Protein AF-A0A3M2CGI0-F1 (afdb_monomer_lite)

pLDDT: mean 83.83, std 15.52, range [29.48, 98.62]

Secondary structure (DSSP, 8-state):
-----------------------PPPHHHHHHHHHTTS-HHHHHHSEEEE--TTTTTTTTTSPPPPPEEEE--SSSEEEEPPPTTSSS---EEEEHHHHHHHHHHHTT------S-EEEEETT-BTTTTB-SEEEEE--TT-GGGGGSBSS-SSS-EEESTTSTT-EEEEE-PSPPPP--TTT-HHHHHHTTS-HHHHHSSEEEE--TTTTTTTTTSPPPPPEEEE--SSSEEEE---TTSSS---EEEEHHHHHHHHHHHHT------S-EEEEETT-BTTTTBPSEEEEE--TT-GGGGGSBSS-SSS-EEESTTSTT-EEEEE--

Sequence (328 aa):
MEEPTTEGEMAKSEADLSETPESAATPEDMIANAMSAAPAPIAAEATILGYPEEGRGNWPEEPAPELVELRAGTNGWTCIVDIPDTPGNDPMCLNETYLEVFMSSLTLTDAPSTGIGFGYMLQGGGPVGSPPHIMVFAPESNDSIGAFGTEPGPMPWIMFPETSQQHLMVLLPPPAEAVAAEEDKIANAMSAAPAPIAAEATILGYPEEGRGNWPEEPAPELVELRAGTNGWTCIVDIPDTPGNDPMCLNETYLEVFMSSLTLTDAPSTGIGFGYMLQGGGPVGSPPHMMVFVPESNESLVAFGTEPGPFPWIMFAETPSQHLMVLAR

Foldseek 3Di:
DDDDDDDDDDDDDDPDPPPPPPDDQDLVNQLVLLCLQADNVLSVQAWEWEAPPCFQPPPPVAAGDDTDGSDHGDQQKYWYFARPPFPFRFIKIWGNLLVQLVNCRNHVHARPHQFWIKMWGCSADDPVRGHTWMKIDHALVQCQLVVADQDDDQDWHWDPPPDRNITTTHDQDDQQDADDQPPDQLVLLLSQGPNVQSVQAWEWEADPCFQPPPPVAAGDDTDTPGHGDDQKYWYFARPPFPFRFIKMWGNQLVQLVNCRNHVHDDARQHWIKMWGSSADDPVRGHTWMKIDHGPPGPNLVSADQDDDQCWHWDPPPDSNITTTHHSD

Structure (mmCIF, N/CA/C/O backbone):
data_AF-A0A3M2CGI0-F1
#
_entry.id   AF-A0A3M2CGI0-F1
#
loop_
_atom_site.group_PDB
_atom_site.id
_atom_site.type_symbol
_atom_site.label_atom_id
_atom_site.label_alt_id
_atom_site.label_comp_id
_atom_site.label_asym_id
_atom_site.label_entity_id
_atom_site.label_seq_id
_atom_site.pdbx_PDB_ins_code
_atom_site.Cartn_x
_atom_site.Cartn_y
_atom_site.Cartn_z
_atom_site.occupancy
_atom_site.B_iso_or_equiv
_atom_site.auth_seq_id
_atom_site.auth_comp_id
_atom_site.auth_asym_id
_atom_site.auth_atom_id
_atom_site.pdbx_PDB_model_num
ATOM 1 N N . MET A 1 1 ? -90.165 -23.502 6.175 1.00 37.00 1 MET A N 1
ATOM 2 C CA . MET A 1 1 ? -90.194 -24.870 6.722 1.00 37.00 1 MET A CA 1
ATOM 3 C C . MET A 1 1 ? -88.820 -25.114 7.304 1.00 37.00 1 MET A C 1
ATOM 5 O O . MET A 1 1 ? -87.858 -24.875 6.591 1.00 37.00 1 MET A O 1
ATOM 9 N N . GLU A 1 2 ? -88.811 -25.470 8.589 1.00 37.09 2 GLU A N 1
ATOM 10 C CA . GLU A 1 2 ? -87.717 -26.074 9.369 1.00 37.09 2 GLU A CA 1
ATOM 11 C C . GLU A 1 2 ? -86.431 -25.255 9.621 1.00 37.09 2 GLU A C 1
ATOM 13 O O . GLU A 1 2 ? -85.577 -25.089 8.758 1.00 37.09 2 GLU A O 1
ATOM 18 N N . GLU A 1 3 ? -86.295 -24.790 10.871 1.00 36.91 3 GLU A N 1
ATOM 19 C CA . GLU A 1 3 ? -85.021 -24.801 11.622 1.00 36.91 3 GLU A CA 1
ATOM 20 C C . GLU A 1 3 ? -84.784 -26.235 12.201 1.00 36.91 3 GLU A C 1
ATOM 22 O O . GLU A 1 3 ? -85.663 -27.073 11.968 1.00 36.91 3 GLU A O 1
ATOM 27 N N . PRO A 1 4 ? -83.770 -26.566 13.055 1.00 54.88 4 PRO A N 1
ATOM 28 C CA . PRO A 1 4 ? -82.583 -25.828 13.544 1.00 54.88 4 PRO A CA 1
ATOM 29 C C . PRO A 1 4 ? -81.292 -26.699 13.772 1.00 54.88 4 PRO A C 1
ATOM 31 O O . PRO A 1 4 ? -81.232 -27.888 13.471 1.00 54.88 4 PRO A O 1
ATOM 34 N N . THR A 1 5 ? -80.290 -26.065 14.409 1.00 35.06 5 THR A N 1
ATOM 35 C CA . THR A 1 5 ? -79.263 -26.574 15.362 1.00 35.06 5 THR A CA 1
ATOM 36 C C . THR A 1 5 ? -78.095 -27.458 14.904 1.00 35.06 5 THR A C 1
ATOM 38 O O . THR A 1 5 ? -78.275 -28.616 14.545 1.00 35.06 5 THR A O 1
ATOM 41 N N . THR A 1 6 ? -76.862 -27.007 15.182 1.00 35.25 6 THR A N 1
ATOM 42 C CA . THR A 1 6 ? -76.058 -27.591 16.282 1.00 35.25 6 THR A CA 1
ATOM 43 C C . THR A 1 6 ? -74.973 -26.628 16.777 1.00 35.25 6 THR A C 1
ATOM 45 O O . THR A 1 6 ? -74.483 -25.780 16.037 1.00 35.25 6 THR A O 1
ATOM 48 N N . GLU A 1 7 ? -74.691 -26.752 18.071 1.00 34.78 7 GLU A N 1
ATOM 49 C CA . GLU A 1 7 ? -73.860 -25.926 18.948 1.00 34.78 7 GLU A CA 1
ATOM 50 C C . GLU A 1 7 ? -72.347 -26.060 18.697 1.00 34.78 7 GLU A C 1
ATOM 52 O O . GLU A 1 7 ? -71.878 -27.058 18.153 1.00 34.78 7 GLU A O 1
ATOM 57 N N . GLY A 1 8 ? -71.575 -25.083 19.184 1.00 30.33 8 GLY A N 1
ATOM 58 C CA . GLY A 1 8 ? -70.116 -25.169 19.274 1.00 30.33 8 GLY A CA 1
ATOM 59 C C . GLY A 1 8 ? -69.482 -23.872 19.773 1.00 30.33 8 GLY A C 1
ATOM 60 O O . GLY A 1 8 ? -69.204 -22.968 18.995 1.00 30.33 8 GLY A O 1
ATOM 61 N N . GLU A 1 9 ? -69.302 -23.787 21.085 1.00 32.25 9 GLU A N 1
ATOM 62 C CA . GLU A 1 9 ? -68.777 -22.662 21.856 1.00 32.25 9 GLU A CA 1
ATOM 63 C C . GLU A 1 9 ? -67.252 -22.452 21.691 1.00 32.25 9 GLU A C 1
ATOM 65 O O . GLU A 1 9 ? -66.495 -23.408 21.576 1.00 32.25 9 GLU A O 1
ATOM 70 N N . MET A 1 10 ? -66.852 -21.173 21.696 1.00 34.41 10 MET A N 1
ATOM 71 C CA . MET A 1 10 ? -65.567 -20.552 22.078 1.00 34.41 10 MET A CA 1
ATOM 72 C C . MET A 1 10 ? -64.239 -21.327 21.973 1.00 34.41 10 MET A C 1
ATOM 74 O O . MET A 1 10 ? -63.996 -22.260 22.726 1.00 34.41 10 MET A O 1
ATOM 78 N N . ALA A 1 11 ? -63.272 -20.738 21.256 1.00 29.48 11 ALA A N 1
ATOM 79 C CA . ALA A 1 11 ? -61.930 -20.480 21.796 1.00 29.48 11 ALA A CA 1
ATOM 80 C C . ALA A 1 11 ? -61.143 -19.511 20.898 1.00 29.48 11 ALA A C 1
ATOM 82 O O . ALA A 1 11 ? -61.060 -19.685 19.685 1.00 29.48 11 ALA A O 1
ATOM 83 N N . LYS A 1 12 ? -60.544 -18.496 21.529 1.00 40.75 12 LYS A N 1
ATOM 84 C CA . LYS A 1 12 ? -59.426 -17.717 20.989 1.00 40.75 12 LYS A CA 1
ATOM 85 C C . LYS A 1 12 ? -58.291 -18.669 20.598 1.00 40.75 12 LYS A C 1
ATOM 87 O O . LYS A 1 12 ? -57.946 -19.541 21.390 1.00 40.75 12 LYS A O 1
ATOM 92 N N . SER A 1 13 ? -57.646 -18.424 19.467 1.00 32.28 13 SER A N 1
ATOM 93 C CA . SER A 1 13 ? -56.261 -18.846 19.272 1.00 32.28 13 SER A CA 1
ATOM 94 C C . SER A 1 13 ? -55.487 -17.689 18.662 1.00 32.28 13 SER A C 1
ATOM 96 O O . SER A 1 13 ? -55.585 -17.404 17.469 1.00 32.28 13 SER A O 1
ATOM 98 N N . GLU A 1 14 ? -54.769 -17.003 19.543 1.00 38.09 14 GLU A N 1
ATOM 99 C CA . GLU A 1 14 ? -53.577 -16.237 19.219 1.00 38.09 14 GLU A CA 1
ATOM 100 C C . GLU A 1 14 ? -52.620 -17.198 18.504 1.00 38.09 14 GLU A C 1
ATOM 102 O O . GLU A 1 14 ? -52.117 -18.147 19.103 1.00 38.09 14 GLU A O 1
ATOM 107 N N . ALA A 1 15 ? -52.457 -17.018 17.194 1.00 34.75 15 ALA A N 1
ATOM 108 C CA . ALA A 1 15 ? -51.413 -17.685 16.436 1.00 34.75 15 ALA A CA 1
ATOM 109 C C . ALA A 1 15 ? -50.162 -16.813 16.538 1.00 34.75 15 ALA A C 1
ATOM 111 O O . ALA A 1 15 ? -49.963 -15.886 15.757 1.00 34.75 15 ALA A O 1
ATOM 112 N N . ASP A 1 16 ? -49.430 -17.093 17.610 1.00 34.38 16 ASP A N 1
ATOM 113 C CA . ASP A 1 16 ? -47.978 -17.049 17.756 1.00 34.38 16 ASP A CA 1
ATOM 114 C C . ASP A 1 16 ? -47.235 -16.811 16.427 1.00 34.38 16 ASP A C 1
ATOM 116 O O . ASP A 1 16 ? -46.960 -17.733 15.655 1.00 34.38 16 ASP A O 1
ATOM 120 N N . LEU A 1 17 ? -46.945 -15.539 16.146 1.00 36.56 17 LEU A N 1
ATOM 121 C CA . LEU A 1 17 ? -45.848 -15.158 15.271 1.00 36.56 17 LEU A CA 1
ATOM 122 C C . LEU A 1 17 ? -44.583 -15.406 16.085 1.00 36.56 17 LEU A C 1
ATOM 124 O O . LEU A 1 17 ? -44.131 -14.532 16.819 1.00 36.56 17 LEU A O 1
ATOM 128 N N . SER A 1 18 ? -44.038 -16.616 15.980 1.00 36.22 18 SER A N 1
ATOM 129 C CA . SER A 1 18 ? -42.692 -16.891 16.456 1.00 36.22 18 SER A CA 1
ATOM 130 C C . SER A 1 18 ? -41.715 -16.135 15.552 1.00 36.22 18 SER A C 1
ATOM 132 O O . SER A 1 18 ? -41.207 -16.673 14.563 1.00 36.22 18 SER A O 1
ATOM 134 N N . GLU A 1 19 ? -41.495 -14.861 15.858 1.00 42.41 19 GLU A N 1
ATOM 135 C CA . GLU A 1 19 ? -40.291 -14.156 15.448 1.00 42.41 19 GLU A CA 1
ATOM 136 C C . GLU A 1 19 ? -39.120 -14.963 16.007 1.00 42.41 19 GLU A C 1
ATOM 138 O O . GLU A 1 19 ? -38.955 -15.130 17.216 1.00 42.41 19 GLU A O 1
ATOM 143 N N . THR A 1 20 ? -38.350 -15.561 15.104 1.00 35.66 20 THR A N 1
ATOM 144 C CA . THR A 1 20 ? -37.031 -16.065 15.474 1.00 35.66 20 THR A CA 1
ATOM 145 C C . THR A 1 20 ? -36.223 -14.810 15.780 1.00 35.66 20 THR A C 1
ATOM 147 O O . THR A 1 20 ? -36.168 -13.954 14.896 1.00 35.66 20 THR A O 1
ATOM 150 N N . PRO A 1 21 ? -35.661 -14.626 16.989 1.00 43.16 21 PRO A N 1
ATOM 151 C CA . PRO A 1 21 ? -34.830 -13.463 17.224 1.00 43.16 21 PRO A CA 1
ATOM 152 C C . PRO A 1 21 ? -33.648 -13.575 16.266 1.00 43.16 21 PRO A C 1
ATOM 154 O O . PRO A 1 21 ? -32.981 -14.611 16.205 1.00 43.16 21 PRO A O 1
ATOM 157 N N . GLU A 1 22 ? -33.456 -12.529 15.472 1.00 46.44 22 GLU A N 1
ATOM 158 C CA . GLU A 1 22 ? -32.237 -12.286 14.721 1.00 46.44 22 GLU A CA 1
ATOM 159 C C . GLU A 1 22 ? -31.085 -12.416 15.723 1.00 46.44 22 GLU A C 1
ATOM 161 O O . GLU A 1 22 ? -30.992 -11.666 16.694 1.00 46.44 22 GLU A O 1
ATOM 166 N N . SER A 1 23 ? -30.327 -13.506 15.608 1.00 47.66 23 SER A N 1
ATOM 167 C CA . SER A 1 23 ? -29.287 -13.846 16.571 1.00 47.66 23 SER A CA 1
ATOM 168 C C . SER A 1 23 ? -28.221 -12.764 16.500 1.00 47.66 23 SER A C 1
ATOM 170 O O . SER A 1 23 ? -27.481 -12.723 15.521 1.00 47.66 23 SER A O 1
ATOM 172 N N . ALA A 1 24 ? -28.130 -11.920 17.529 1.00 63.50 24 ALA A N 1
ATOM 173 C CA . ALA A 1 24 ? -26.989 -11.032 17.707 1.00 63.50 24 ALA A CA 1
ATOM 174 C C . ALA A 1 24 ? -25.688 -11.843 17.555 1.00 63.50 24 ALA A C 1
ATOM 176 O O . ALA A 1 24 ? -25.602 -12.975 18.049 1.00 63.50 24 ALA A O 1
ATOM 177 N N . ALA A 1 25 ? -24.712 -11.297 16.827 1.00 75.94 25 ALA A N 1
ATOM 178 C CA . ALA A 1 25 ? -23.427 -11.957 16.620 1.00 75.94 25 ALA A CA 1
ATOM 179 C C . ALA A 1 25 ? -22.755 -12.235 17.973 1.00 75.94 25 ALA A C 1
ATOM 181 O O . ALA A 1 25 ? -22.771 -11.387 18.869 1.00 75.94 25 ALA A O 1
ATOM 182 N N . THR A 1 26 ? -22.177 -13.425 18.143 1.00 87.38 26 THR A N 1
ATOM 183 C CA . THR A 1 26 ? -21.436 -13.740 19.372 1.00 87.38 26 THR A CA 1
ATOM 184 C C . THR A 1 26 ? -20.105 -12.975 19.406 1.00 87.38 26 THR A C 1
ATOM 186 O O . THR A 1 26 ? -19.589 -12.617 18.343 1.00 87.38 26 THR A O 1
ATOM 189 N N . PRO A 1 27 ? -19.495 -12.737 20.586 1.00 89.56 27 PRO A N 1
ATOM 190 C CA . PRO A 1 27 ? -18.151 -12.160 20.662 1.00 89.56 27 PRO A CA 1
ATOM 191 C C . PRO A 1 27 ? -17.123 -12.936 19.828 1.00 89.56 27 PRO A C 1
ATOM 193 O O . PRO A 1 27 ? -16.234 -12.343 19.224 1.00 89.56 27 PRO A O 1
ATOM 196 N N . GLU A 1 28 ? -17.257 -14.259 19.746 1.00 92.62 28 GLU A N 1
ATOM 197 C CA . GLU A 1 28 ? -16.417 -15.104 18.902 1.00 92.62 28 GLU A CA 1
ATOM 198 C C . GLU A 1 28 ? -16.614 -14.822 17.405 1.00 92.62 28 GLU A C 1
ATOM 200 O O . GLU A 1 28 ? -15.624 -14.715 16.676 1.00 92.62 28 GLU A O 1
ATOM 205 N N . ASP A 1 29 ? -17.859 -14.653 16.950 1.00 93.25 29 ASP A N 1
ATOM 206 C CA . ASP A 1 29 ? -18.165 -14.296 15.556 1.00 93.25 29 ASP A CA 1
ATOM 207 C C . ASP A 1 29 ? -17.632 -12.900 15.212 1.00 93.25 29 ASP A C 1
ATOM 209 O O . ASP A 1 29 ? -17.040 -12.699 14.151 1.00 93.25 29 ASP A O 1
ATOM 213 N N . MET A 1 30 ? -17.778 -11.949 16.137 1.00 94.38 30 MET A N 1
ATOM 214 C CA . MET A 1 30 ? -17.233 -10.596 16.019 1.00 94.38 30 MET A CA 1
ATOM 215 C C . MET A 1 30 ? -15.706 -10.616 15.903 1.00 94.38 30 MET A C 1
ATOM 217 O O . MET A 1 30 ? -15.138 -9.993 15.008 1.00 94.38 30 MET A O 1
ATOM 221 N N . ILE A 1 31 ? -15.019 -11.378 16.757 1.00 96.69 31 ILE A N 1
ATOM 222 C CA . ILE A 1 31 ? -13.559 -11.512 16.684 1.00 96.69 31 ILE A CA 1
ATOM 223 C C . ILE A 1 31 ? -13.137 -12.124 15.347 1.00 96.69 31 ILE A C 1
ATOM 225 O O . ILE A 1 31 ? -12.210 -11.619 14.714 1.00 96.69 31 ILE A O 1
ATOM 229 N N . ALA A 1 32 ? -13.815 -13.178 14.885 1.00 96.06 32 ALA A N 1
ATOM 230 C CA . ALA A 1 32 ? -13.518 -13.796 13.594 1.00 96.06 32 ALA A CA 1
ATOM 231 C C . ALA A 1 32 ? -13.721 -12.817 12.427 1.00 96.06 32 ALA A C 1
ATOM 233 O O . ALA A 1 32 ? -12.907 -12.774 11.502 1.00 96.06 32 ALA A O 1
ATOM 234 N N . ASN A 1 33 ? -14.774 -12.004 12.495 1.00 95.69 33 ASN A N 1
ATOM 235 C CA . ASN A 1 33 ? -15.058 -10.955 11.532 1.00 95.69 33 ASN A CA 1
ATOM 236 C C . ASN A 1 33 ? -13.944 -9.891 11.499 1.00 95.69 33 ASN A C 1
ATOM 238 O O . ASN A 1 33 ? -13.344 -9.684 10.444 1.00 95.69 33 ASN A O 1
ATOM 242 N N . ALA A 1 34 ? -13.577 -9.303 12.640 1.00 97.12 34 ALA A N 1
ATOM 243 C CA . ALA A 1 34 ? -12.490 -8.322 12.713 1.00 97.12 34 ALA A CA 1
ATOM 244 C C . ALA A 1 34 ? -11.150 -8.900 12.227 1.00 97.12 34 ALA A C 1
ATOM 246 O O . ALA A 1 34 ? -10.399 -8.241 11.510 1.00 97.12 34 ALA A O 1
ATOM 247 N N . MET A 1 35 ? -10.858 -10.163 12.554 1.00 96.62 35 MET A N 1
ATOM 248 C CA . MET A 1 35 ? -9.634 -10.831 12.101 1.00 96.62 35 MET A CA 1
ATOM 249 C C . MET A 1 35 ? -9.575 -11.045 10.582 1.00 96.62 35 MET A C 1
ATOM 251 O O . MET A 1 35 ? -8.493 -11.255 10.039 1.00 96.62 35 MET A O 1
ATOM 255 N N . SER A 1 36 ? -10.710 -10.984 9.883 1.00 94.81 36 SER A N 1
ATOM 256 C CA . SER A 1 36 ? -10.769 -11.121 8.425 1.00 94.81 36 SER A CA 1
ATOM 257 C C . SER A 1 36 ? -10.363 -9.849 7.666 1.00 94.81 36 SER A C 1
ATOM 259 O O . SER A 1 36 ? -10.230 -9.884 6.439 1.00 94.81 36 SER A O 1
ATOM 261 N N . ALA A 1 37 ? -10.144 -8.742 8.385 1.00 94.94 37 ALA A N 1
ATOM 262 C CA . ALA A 1 37 ? -9.790 -7.445 7.823 1.00 94.94 37 ALA A CA 1
ATOM 263 C C . ALA A 1 37 ? -8.356 -7.354 7.287 1.00 94.94 37 ALA A C 1
ATOM 265 O O . ALA A 1 37 ? -8.091 -6.486 6.461 1.00 94.94 37 ALA A O 1
ATOM 266 N N . ALA A 1 38 ? -7.435 -8.201 7.757 1.00 93.00 38 ALA A N 1
ATOM 267 C CA . ALA A 1 38 ? -5.994 -8.080 7.520 1.00 93.00 38 ALA A CA 1
ATOM 268 C C . ALA A 1 38 ? -5.314 -9.451 7.340 1.00 93.00 38 ALA A C 1
ATOM 270 O O . ALA A 1 38 ? -5.916 -10.478 7.671 1.00 93.00 38 ALA A O 1
ATOM 271 N N . PRO A 1 39 ? -4.056 -9.494 6.849 1.00 89.94 39 PRO A N 1
ATOM 272 C CA . PRO A 1 39 ? -3.256 -10.715 6.827 1.00 89.94 39 PRO A CA 1
ATOM 273 C C . PRO A 1 39 ? -3.244 -11.415 8.187 1.00 89.94 39 PRO A C 1
ATOM 275 O O . PRO A 1 39 ? -3.103 -10.772 9.232 1.00 89.94 39 PRO A O 1
ATOM 278 N N . ALA A 1 40 ? -3.354 -12.746 8.183 1.00 91.44 40 ALA A N 1
ATOM 279 C CA . ALA A 1 40 ? -3.529 -13.531 9.406 1.00 91.44 40 ALA A CA 1
ATOM 280 C C . ALA A 1 40 ? -2.485 -13.238 10.506 1.00 91.44 40 ALA A C 1
ATOM 282 O O . ALA A 1 40 ? -2.885 -13.141 11.665 1.00 91.44 40 ALA A O 1
ATOM 283 N N . PRO A 1 41 ? -1.182 -13.042 10.211 1.00 89.56 41 PRO A N 1
ATOM 284 C CA . PRO A 1 41 ? -0.213 -12.738 11.264 1.00 89.56 41 PRO A CA 1
ATOM 285 C C . PRO A 1 41 ? -0.375 -11.335 11.873 1.00 89.56 41 PRO A C 1
ATOM 287 O O . PRO A 1 41 ? 0.011 -11.134 13.022 1.00 89.56 41 PRO A O 1
ATOM 290 N N . ILE A 1 42 ? -0.965 -10.383 11.139 1.00 91.69 42 ILE A N 1
ATOM 291 C CA . ILE A 1 42 ? -1.331 -9.066 11.678 1.00 91.69 42 ILE A CA 1
ATOM 292 C C . ILE A 1 42 ? -2.566 -9.215 12.569 1.00 91.69 42 ILE A C 1
ATOM 294 O O . ILE A 1 42 ? -2.546 -8.840 13.739 1.00 91.69 42 ILE A O 1
ATOM 298 N N . ALA A 1 43 ? -3.627 -9.828 12.046 1.00 94.94 43 ALA A N 1
ATOM 299 C CA . ALA A 1 43 ? -4.895 -9.981 12.753 1.00 94.94 43 ALA A CA 1
ATOM 300 C C . ALA A 1 43 ? -4.816 -10.879 14.004 1.00 94.94 43 ALA A C 1
ATOM 302 O O . ALA A 1 43 ? -5.588 -10.696 14.948 1.00 94.94 43 ALA A O 1
ATOM 303 N N . ALA A 1 44 ? -3.909 -11.859 14.034 1.00 95.25 44 ALA A N 1
ATOM 304 C CA . ALA A 1 44 ? -3.780 -12.808 15.142 1.00 95.25 44 ALA A CA 1
ATOM 305 C C . ALA A 1 44 ? -3.390 -12.139 16.467 1.00 95.25 44 ALA A C 1
ATOM 307 O O . ALA A 1 44 ? -3.931 -12.507 17.506 1.00 95.25 44 ALA A O 1
ATOM 308 N N . GLU A 1 45 ? -2.509 -11.139 16.413 1.00 94.94 45 GLU A N 1
ATOM 309 C CA . GLU A 1 45 ? -1.956 -10.458 17.593 1.00 94.94 45 GLU A CA 1
ATOM 310 C C . GLU A 1 45 ? -2.483 -9.019 17.752 1.00 94.94 45 GLU A C 1
ATOM 312 O O . GLU A 1 45 ? -2.031 -8.284 18.631 1.00 94.94 45 GLU A O 1
ATOM 317 N N . ALA A 1 46 ? -3.436 -8.608 16.907 1.00 97.50 46 ALA A N 1
ATOM 318 C CA . ALA A 1 46 ? -4.068 -7.293 16.964 1.00 97.50 46 ALA A CA 1
ATOM 319 C C . ALA A 1 46 ? -5.063 -7.179 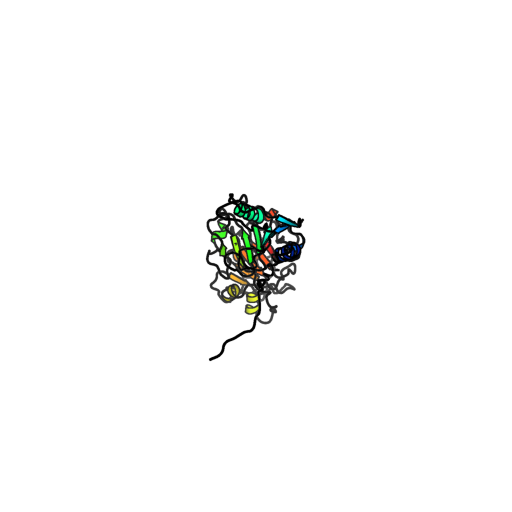18.126 1.00 97.50 46 ALA A C 1
ATOM 321 O O . ALA A 1 46 ? -5.727 -8.158 18.502 1.00 97.50 46 ALA A O 1
ATOM 322 N N . THR A 1 47 ? -5.211 -5.958 18.643 1.00 98.56 47 THR A N 1
ATOM 323 C CA . THR A 1 47 ? -6.335 -5.596 19.513 1.00 98.56 47 THR A CA 1
ATOM 324 C C . THR A 1 47 ? -7.612 -5.690 18.691 1.00 98.56 47 THR A C 1
ATOM 326 O O . THR A 1 47 ? -7.625 -5.284 17.533 1.00 98.56 47 THR A O 1
ATOM 329 N N . ILE A 1 48 ? -8.680 -6.244 19.260 1.00 98.50 48 ILE A N 1
ATOM 330 C CA . ILE A 1 48 ? -9.972 -6.377 18.589 1.00 98.50 48 ILE A CA 1
ATOM 331 C C . ILE A 1 48 ? -10.999 -5.505 19.290 1.00 98.50 48 ILE A C 1
ATOM 333 O O . ILE A 1 48 ? -11.257 -5.690 20.482 1.00 98.50 48 ILE A O 1
ATOM 337 N N . LEU A 1 49 ? -11.601 -4.595 18.528 1.00 98.00 49 LEU A N 1
ATOM 338 C CA . LEU A 1 49 ? -12.634 -3.682 19.001 1.00 98.00 49 LEU A CA 1
ATOM 339 C C . LEU A 1 49 ? -13.963 -3.946 18.288 1.00 98.00 49 LEU A C 1
ATOM 341 O O . LEU A 1 49 ? -14.010 -4.092 17.068 1.00 98.00 49 LEU A O 1
ATOM 345 N N . GLY A 1 50 ? -15.040 -3.996 19.063 1.00 95.25 50 GLY A N 1
ATOM 346 C CA . GLY A 1 50 ? -16.416 -4.130 18.599 1.00 95.25 50 GLY A CA 1
ATOM 347 C C . GLY A 1 50 ? -17.204 -2.834 18.761 1.00 95.25 50 GLY A C 1
ATOM 348 O O . GLY A 1 50 ? -16.884 -2.015 19.621 1.00 95.25 50 GLY A O 1
ATOM 349 N N . TYR A 1 51 ? -18.266 -2.659 17.980 1.00 92.50 51 TYR A N 1
ATOM 350 C CA . TYR A 1 51 ? -19.279 -1.650 18.296 1.00 92.50 51 TYR A CA 1
ATOM 351 C C . TYR A 1 51 ? -20.127 -2.116 19.493 1.00 92.50 51 TYR A C 1
ATOM 353 O O . TYR A 1 51 ? -20.360 -3.322 19.632 1.00 92.50 51 TYR A O 1
ATOM 361 N N . PRO A 1 52 ? -20.587 -1.202 20.367 1.00 90.81 52 PRO A N 1
ATOM 362 C CA . PRO A 1 52 ? -21.563 -1.549 21.396 1.00 90.81 52 PRO A CA 1
ATOM 363 C C . PRO A 1 52 ? -22.923 -1.907 20.773 1.00 90.81 52 PRO A C 1
ATOM 365 O O . PRO A 1 52 ? -23.125 -1.753 19.568 1.00 90.81 52 PRO A O 1
ATOM 368 N N . GLU A 1 53 ? -23.867 -2.395 21.585 1.00 86.12 53 GLU A N 1
ATOM 369 C CA . GLU A 1 53 ? -25.186 -2.846 21.104 1.00 86.12 53 GLU A CA 1
ATOM 370 C C . GLU A 1 53 ? -25.958 -1.740 20.368 1.00 86.12 53 GLU A C 1
ATOM 372 O O . GLU A 1 53 ? -26.654 -2.012 19.393 1.00 86.12 53 GLU A O 1
ATOM 377 N N . GLU A 1 54 ? -25.809 -0.486 20.796 1.00 83.12 54 GLU A N 1
ATOM 378 C CA . GLU A 1 54 ? -26.379 0.696 20.142 1.00 83.12 54 GLU A CA 1
ATOM 379 C C . GLU A 1 54 ? -25.674 1.115 18.832 1.00 83.12 54 GLU A C 1
ATOM 381 O O . GLU A 1 54 ? -26.024 2.141 18.241 1.00 83.12 54 GLU A O 1
ATOM 386 N N . GLY A 1 55 ? -24.680 0.350 18.371 1.00 87.12 55 GLY A N 1
ATOM 387 C CA . GLY A 1 55 ? -23.929 0.623 17.150 1.00 87.12 55 GLY A CA 1
ATOM 388 C C . GLY A 1 55 ? -23.160 1.942 17.232 1.00 87.12 55 GLY A C 1
ATOM 389 O O . GLY A 1 55 ? -22.506 2.245 18.231 1.00 87.12 55 GLY A O 1
ATOM 390 N N . ARG A 1 56 ? -23.237 2.751 16.169 1.00 89.12 56 ARG A N 1
ATOM 391 C CA . ARG A 1 56 ? -22.616 4.091 16.133 1.00 89.12 56 ARG A CA 1
ATOM 392 C C . ARG A 1 56 ? -23.513 5.202 16.694 1.00 89.12 56 ARG A C 1
ATOM 394 O O . ARG A 1 56 ? -23.120 6.367 16.656 1.00 89.12 56 ARG A O 1
ATOM 401 N N . GLY A 1 57 ? -24.696 4.878 17.219 1.00 88.62 57 GLY A N 1
ATOM 402 C CA . GLY A 1 57 ? -25.656 5.874 17.696 1.00 88.62 57 GLY A CA 1
ATOM 403 C C . GLY A 1 57 ? -26.063 6.873 16.602 1.00 88.62 57 GLY A C 1
ATOM 404 O O . GLY A 1 57 ? -26.305 6.489 15.462 1.00 88.62 57 GLY A O 1
ATOM 405 N N . ASN A 1 58 ? -26.119 8.163 16.947 1.00 89.88 58 ASN A N 1
ATOM 406 C CA . ASN A 1 58 ? -26.434 9.259 16.018 1.00 89.88 58 ASN A CA 1
ATOM 407 C C . ASN A 1 58 ? -25.174 9.871 15.374 1.00 89.88 58 ASN A C 1
ATOM 409 O O . ASN A 1 58 ? -25.120 11.077 15.151 1.00 89.88 58 ASN A O 1
ATOM 413 N N . TRP A 1 59 ? -24.117 9.092 15.147 1.00 90.69 59 TRP A N 1
ATOM 414 C CA . TRP A 1 59 ? -22.959 9.592 14.408 1.00 90.69 59 TRP A CA 1
ATOM 415 C C . TRP A 1 59 ? -23.331 9.818 12.927 1.00 90.69 59 TRP A C 1
ATOM 417 O O . TRP A 1 59 ? -23.974 8.943 12.338 1.00 90.69 59 TRP A O 1
ATOM 427 N N . PRO A 1 60 ? -22.890 10.920 12.283 1.00 90.81 60 PRO A N 1
ATOM 428 C CA . PRO A 1 60 ? -21.923 11.918 12.758 1.00 90.81 60 PRO A CA 1
ATOM 429 C C . PRO A 1 60 ? -22.526 13.171 13.424 1.00 90.81 60 PRO A C 1
ATOM 431 O O . PRO A 1 60 ? -21.799 14.138 13.646 1.00 90.81 60 PRO A O 1
ATOM 434 N N . GLU A 1 61 ? -23.826 13.221 13.725 1.00 93.44 61 GLU A N 1
ATOM 435 C CA . GLU A 1 61 ? -24.447 14.367 14.411 1.00 93.44 61 GLU A CA 1
ATOM 436 C C . GLU A 1 61 ? -23.990 14.514 15.873 1.00 93.44 61 GLU A C 1
ATOM 438 O O . GLU A 1 61 ? -23.874 15.634 16.378 1.00 93.44 61 GLU A O 1
ATOM 443 N N . GLU A 1 62 ? -23.714 13.395 16.542 1.00 93.81 62 GLU A N 1
ATOM 444 C CA . GLU A 1 62 ? -23.144 13.318 17.891 1.00 93.81 62 GLU A CA 1
ATOM 445 C C . GLU A 1 62 ? -21.939 12.355 17.909 1.00 93.81 62 GLU A C 1
ATOM 447 O O . GLU A 1 62 ? -21.837 11.491 17.033 1.00 93.81 62 GLU A O 1
ATOM 452 N N . PRO A 1 63 ? -21.009 12.478 18.881 1.00 94.94 63 PRO A N 1
ATOM 453 C CA . PRO A 1 63 ? -19.922 11.516 19.039 1.00 94.94 63 PRO A CA 1
ATOM 454 C C . PRO A 1 63 ? -20.451 10.084 19.150 1.00 94.94 63 PRO A C 1
ATOM 456 O O . PRO A 1 63 ? -21.417 9.831 19.875 1.00 94.94 63 PRO A O 1
ATOM 459 N N . ALA A 1 64 ? -19.800 9.153 18.456 1.00 93.81 64 ALA A N 1
ATOM 460 C CA . ALA A 1 64 ? -20.151 7.746 18.547 1.00 93.81 64 ALA A CA 1
ATOM 461 C C . ALA A 1 64 ? -19.851 7.209 19.962 1.00 93.81 64 ALA A C 1
ATOM 463 O O . ALA A 1 64 ? -18.911 7.680 20.617 1.00 93.81 64 ALA A O 1
ATOM 464 N N . PRO A 1 65 ? -20.616 6.211 20.437 1.00 93.19 65 PRO A N 1
ATOM 465 C CA . PRO A 1 65 ? -20.263 5.444 21.624 1.00 93.19 65 PRO A CA 1
ATOM 466 C C . PRO A 1 65 ? -18.839 4.871 21.547 1.00 93.19 65 PRO A C 1
ATOM 468 O O . PRO A 1 65 ? -18.332 4.568 20.465 1.00 93.19 65 PRO A O 1
ATOM 471 N N . GLU A 1 66 ? -18.199 4.699 22.705 1.00 93.81 66 GLU A N 1
ATOM 472 C CA . GLU A 1 66 ? -16.874 4.081 22.782 1.00 93.81 66 GLU A CA 1
ATOM 473 C C . GLU A 1 66 ? -16.931 2.629 22.285 1.00 93.81 66 GLU A C 1
ATOM 475 O O . GLU A 1 66 ? -17.853 1.878 22.617 1.00 93.81 66 GLU A O 1
ATOM 480 N N . LEU A 1 67 ? -15.935 2.231 21.491 1.00 95.31 67 LEU A N 1
ATOM 481 C CA . LEU A 1 67 ? -15.812 0.849 21.047 1.00 95.31 67 LEU A CA 1
ATOM 482 C C . LEU A 1 67 ? -15.491 -0.072 22.228 1.00 95.31 67 LEU A C 1
ATOM 484 O O . LEU A 1 67 ? -14.736 0.271 23.136 1.00 95.31 67 LEU A O 1
ATOM 488 N N . VAL A 1 68 ? -16.033 -1.282 22.185 1.00 95.50 68 VAL A N 1
ATOM 489 C CA . VAL A 1 68 ? -15.844 -2.297 23.217 1.00 95.50 68 VAL A CA 1
ATOM 490 C C . VAL A 1 68 ? -14.617 -3.135 22.884 1.00 95.50 68 VAL A C 1
ATOM 492 O O . VAL A 1 68 ? -14.540 -3.730 21.811 1.00 95.50 68 VAL A O 1
ATOM 495 N N . GLU A 1 69 ? -13.666 -3.242 23.811 1.00 97.44 69 GLU A N 1
ATOM 496 C CA . GLU A 1 69 ? -12.555 -4.183 23.655 1.00 97.44 69 GLU A CA 1
ATOM 497 C C . GLU A 1 69 ? -13.058 -5.628 23.773 1.00 97.44 69 GLU A C 1
ATOM 499 O O . GLU A 1 69 ? -13.525 -6.062 24.827 1.00 97.44 69 GLU A O 1
ATOM 504 N N . LEU A 1 70 ? -12.945 -6.380 22.678 1.00 97.19 70 LEU A N 1
ATOM 505 C CA . LEU A 1 70 ? -13.280 -7.805 22.620 1.00 97.19 70 LEU A CA 1
ATOM 506 C C . LEU A 1 70 ? -12.056 -8.679 22.916 1.00 97.19 70 LEU A C 1
ATOM 508 O O . LEU A 1 70 ? -12.188 -9.789 23.436 1.00 97.19 70 LEU A O 1
ATOM 512 N N . ARG A 1 71 ? -10.856 -8.192 22.572 1.00 97.69 71 ARG A N 1
ATOM 513 C CA . ARG A 1 71 ? -9.579 -8.874 22.817 1.00 97.69 71 ARG A CA 1
ATOM 514 C C . ARG A 1 71 ? -8.421 -7.876 22.831 1.00 97.69 71 ARG A C 1
ATOM 516 O O . ARG A 1 71 ? -8.244 -7.145 21.864 1.00 97.69 71 ARG A O 1
ATOM 523 N N . ALA A 1 72 ? -7.573 -7.921 23.855 1.00 97.75 72 ALA A N 1
ATOM 524 C CA . ALA A 1 72 ? -6.317 -7.173 23.869 1.00 97.75 72 ALA A CA 1
ATOM 525 C C . ALA A 1 72 ? -5.296 -7.737 22.858 1.00 97.75 72 ALA A C 1
ATOM 527 O O . ALA A 1 72 ? -5.182 -8.956 22.703 1.00 97.75 72 ALA A O 1
ATOM 528 N N . GLY A 1 73 ? -4.540 -6.855 22.201 1.00 96.06 73 GLY A N 1
ATOM 529 C CA . GLY A 1 73 ? -3.452 -7.195 21.280 1.00 96.06 73 GLY A CA 1
ATOM 530 C C . GLY A 1 73 ? -2.060 -6.854 21.807 1.00 96.06 73 GLY A C 1
ATOM 531 O O . GLY A 1 73 ? -1.898 -6.297 22.893 1.00 96.06 73 GLY A O 1
ATOM 532 N N . THR A 1 74 ? -1.035 -7.193 21.021 1.00 95.19 74 THR A N 1
ATOM 533 C CA . THR A 1 74 ? 0.384 -7.009 21.380 1.00 95.19 74 THR A CA 1
ATOM 534 C C . THR A 1 74 ? 1.262 -6.445 20.259 1.00 95.19 74 THR A C 1
ATOM 536 O O . THR A 1 74 ? 2.443 -6.192 20.491 1.00 95.19 74 THR A O 1
ATOM 539 N N . ASN A 1 75 ? 0.719 -6.222 19.057 1.00 91.38 75 ASN A N 1
ATOM 540 C CA . ASN A 1 75 ? 1.510 -5.910 17.859 1.00 91.38 75 ASN A CA 1
ATOM 541 C C . ASN A 1 75 ? 1.337 -4.480 17.306 1.00 91.38 75 ASN A C 1
ATOM 543 O O . ASN A 1 75 ? 1.821 -4.203 16.211 1.00 91.38 75 ASN A O 1
ATOM 547 N N . GLY A 1 76 ? 0.641 -3.587 18.018 1.00 91.88 76 GLY A N 1
ATOM 548 C CA . GLY A 1 76 ? 0.410 -2.201 17.575 1.00 91.88 76 GLY A CA 1
ATOM 549 C C . GLY A 1 76 ? -0.638 -2.038 16.463 1.00 91.88 76 GLY A C 1
ATOM 550 O O . GLY A 1 76 ? -0.814 -0.935 15.945 1.00 91.88 76 GLY A O 1
ATOM 551 N N . TRP A 1 77 ? -1.347 -3.112 16.103 1.00 95.19 77 TRP A N 1
ATOM 552 C CA . TRP A 1 77 ? -2.493 -3.079 15.197 1.00 95.19 77 TRP A CA 1
ATOM 553 C C . TRP A 1 77 ? -3.798 -3.263 15.962 1.00 95.19 77 TRP A C 1
ATOM 555 O O . TRP A 1 77 ? -3.864 -3.986 16.959 1.00 95.19 77 TRP A O 1
ATOM 565 N N . THR A 1 78 ? -4.852 -2.629 15.464 1.00 98.12 78 THR A N 1
ATOM 566 C CA . THR A 1 78 ? -6.207 -2.754 15.997 1.00 98.12 78 THR A CA 1
ATOM 567 C C . THR A 1 78 ? -7.170 -3.086 14.872 1.00 98.12 78 THR A C 1
ATOM 569 O O . THR A 1 78 ? -7.329 -2.290 13.949 1.00 98.12 78 THR A O 1
ATOM 572 N N . CYS A 1 79 ? -7.810 -4.253 14.950 1.00 98.25 79 CYS A N 1
ATOM 573 C CA . CYS A 1 79 ? -8.865 -4.636 14.026 1.00 98.25 79 CYS A CA 1
ATOM 574 C C . CYS A 1 79 ? -10.240 -4.358 14.636 1.00 98.25 79 CYS A C 1
ATOM 576 O O . CYS A 1 79 ? -10.529 -4.730 15.773 1.00 98.25 79 CYS A O 1
ATOM 578 N N . ILE A 1 80 ? -11.085 -3.692 13.865 1.00 97.25 80 ILE A N 1
ATOM 579 C CA . ILE A 1 80 ? -12.431 -3.285 14.233 1.00 97.25 80 ILE A CA 1
ATOM 580 C C . ILE A 1 80 ? -13.405 -4.124 13.414 1.00 97.25 80 ILE A C 1
ATOM 582 O O . ILE A 1 80 ? -13.184 -4.370 12.225 1.00 97.25 80 ILE A O 1
ATOM 586 N N . VAL A 1 81 ? -14.445 -4.607 14.088 1.00 95.69 81 VAL A N 1
ATOM 587 C CA . VAL A 1 81 ? -15.502 -5.416 13.475 1.00 95.69 81 VAL A CA 1
ATOM 588 C C . VAL A 1 81 ? -16.240 -4.646 12.380 1.00 95.69 81 VAL A C 1
ATOM 590 O O . VAL A 1 81 ? -16.168 -3.420 12.288 1.00 95.69 81 VAL A O 1
ATOM 593 N N . ASP A 1 82 ? -16.981 -5.397 11.580 1.00 92.00 82 ASP A N 1
ATOM 594 C CA . ASP A 1 82 ? -17.936 -4.902 10.605 1.00 92.00 82 ASP A CA 1
ATOM 595 C C . ASP A 1 82 ? -18.897 -3.862 11.199 1.00 92.00 82 ASP A C 1
ATOM 597 O O . ASP A 1 82 ? -19.270 -3.907 12.376 1.00 92.00 82 ASP A O 1
ATOM 601 N N . ILE A 1 83 ? -19.289 -2.901 10.370 1.00 83.56 83 ILE A N 1
ATOM 602 C CA . ILE A 1 83 ? -20.154 -1.805 10.779 1.00 83.56 83 ILE A CA 1
ATOM 603 C C . ILE A 1 83 ? -21.599 -2.326 10.758 1.00 83.56 83 ILE A C 1
ATOM 605 O O . ILE A 1 83 ? -22.114 -2.630 9.688 1.00 83.56 83 ILE A O 1
ATOM 609 N N . PRO A 1 84 ? -22.307 -2.375 11.901 1.00 74.31 84 PRO A N 1
ATOM 610 C CA . PRO A 1 84 ? -23.606 -3.053 11.995 1.00 74.31 84 PRO A CA 1
ATOM 611 C C . PRO A 1 84 ? -24.701 -2.472 11.082 1.00 74.31 84 PRO A C 1
ATOM 613 O O . PRO A 1 84 ? -25.667 -3.161 10.767 1.00 74.31 84 PRO A O 1
ATOM 616 N N . ASP A 1 85 ? -2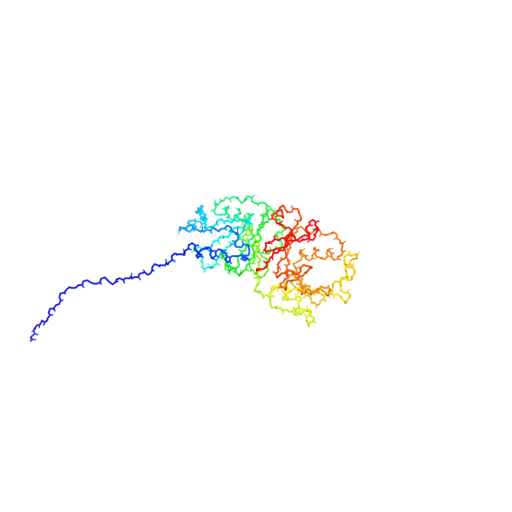4.547 -1.219 10.645 1.00 73.38 85 ASP A N 1
ATOM 617 C CA . ASP A 1 85 ? -25.545 -0.484 9.862 1.00 73.38 85 ASP A CA 1
ATOM 618 C C . ASP A 1 85 ? -25.181 -0.331 8.373 1.00 73.38 85 ASP A C 1
ATOM 620 O O . ASP A 1 85 ? -25.819 0.452 7.659 1.00 73.38 85 ASP A O 1
ATOM 624 N N . THR A 1 86 ? -24.145 -1.020 7.879 1.00 73.94 86 THR A N 1
ATOM 625 C CA . THR A 1 86 ? -23.787 -0.996 6.454 1.00 73.94 86 THR A CA 1
ATOM 626 C C . THR A 1 86 ? -24.225 -2.280 5.737 1.00 73.94 86 THR A C 1
ATOM 628 O O . THR A 1 86 ? -24.313 -3.347 6.335 1.00 73.94 86 THR A O 1
ATOM 631 N N . PRO A 1 87 ? -24.549 -2.219 4.429 1.00 70.62 87 PRO A N 1
ATOM 632 C CA . PRO A 1 87 ? -24.909 -3.418 3.664 1.00 70.62 87 PRO A CA 1
ATOM 633 C C . PRO A 1 87 ? -23.732 -4.365 3.368 1.00 70.62 87 PRO A C 1
ATOM 635 O O . PRO A 1 87 ? -23.954 -5.441 2.809 1.00 70.62 87 PRO A O 1
ATOM 638 N N . GLY A 1 88 ? -22.496 -3.916 3.606 1.00 77.88 88 GLY A N 1
ATOM 639 C CA . GLY A 1 88 ? -21.260 -4.636 3.307 1.00 77.88 88 GLY A CA 1
ATOM 640 C C . GLY A 1 88 ? -20.706 -5.355 4.532 1.00 77.88 88 GLY A C 1
ATOM 641 O O . GLY A 1 88 ? -21.180 -5.139 5.634 1.00 77.88 88 GLY A O 1
ATOM 642 N N . ASN A 1 89 ? -19.719 -6.227 4.309 1.00 87.19 89 ASN A N 1
ATOM 643 C CA . ASN A 1 89 ? -18.873 -6.754 5.375 1.00 87.19 89 ASN A CA 1
ATOM 644 C C . ASN A 1 89 ? -17.582 -5.932 5.369 1.00 87.19 89 ASN A C 1
ATOM 646 O O . ASN A 1 89 ? -16.699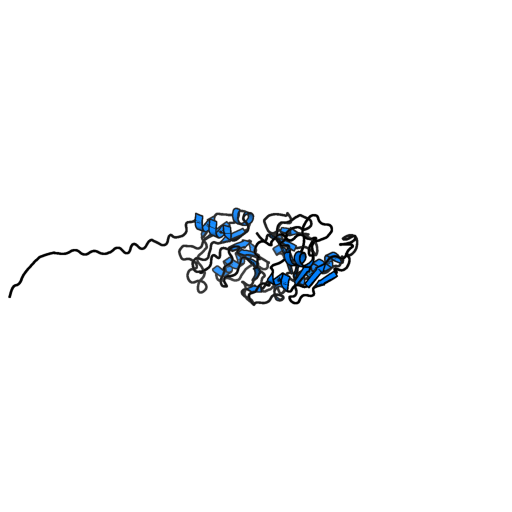 -6.178 4.541 1.00 87.19 89 ASN A O 1
ATOM 650 N N . ASP A 1 90 ? -17.501 -4.958 6.265 1.00 90.44 90 ASP A N 1
ATOM 651 C CA . ASP A 1 90 ? -16.552 -3.851 6.254 1.00 90.44 90 ASP A CA 1
ATOM 652 C C . ASP A 1 90 ? -15.565 -3.855 7.452 1.00 90.44 90 ASP A C 1
ATOM 654 O O . ASP A 1 90 ? -15.250 -2.777 7.969 1.00 90.44 90 ASP A O 1
ATOM 658 N N . PRO A 1 91 ? -15.050 -5.004 7.949 1.00 95.06 91 PRO A N 1
ATOM 659 C CA . PRO A 1 91 ? -14.083 -4.987 9.032 1.00 95.06 91 PRO A CA 1
ATOM 660 C C . PRO A 1 91 ? -12.771 -4.385 8.534 1.00 95.06 91 PRO A C 1
ATOM 662 O O . PRO A 1 91 ? -12.328 -4.623 7.403 1.00 95.06 91 PRO A O 1
ATOM 665 N N . MET A 1 92 ? -12.111 -3.638 9.409 1.00 95.62 92 MET A N 1
ATOM 666 C CA . MET A 1 92 ? -10.868 -2.948 9.079 1.00 95.62 92 MET A CA 1
ATOM 667 C C . MET A 1 92 ? -9.805 -3.182 10.140 1.00 95.62 92 MET A C 1
ATOM 669 O O . MET A 1 92 ? -10.128 -3.387 11.304 1.00 95.62 92 MET A O 1
ATOM 673 N N . CYS A 1 93 ? -8.530 -3.137 9.765 1.00 96.75 93 CYS A N 1
ATOM 674 C CA . CYS A 1 93 ? -7.430 -3.228 10.719 1.00 96.75 93 CYS A CA 1
ATOM 675 C C . CYS A 1 93 ? -6.427 -2.109 10.505 1.00 96.75 93 CYS A C 1
ATOM 677 O O . CYS A 1 93 ? -5.872 -1.990 9.417 1.00 96.75 93 CYS A O 1
ATOM 679 N N . LEU A 1 94 ? -6.199 -1.305 11.536 1.00 95.75 94 LEU A N 1
ATOM 680 C CA . LEU A 1 94 ? -5.426 -0.072 11.479 1.00 95.75 94 LEU A CA 1
ATOM 681 C C . LEU A 1 94 ? -4.159 -0.190 12.318 1.00 95.75 94 LEU A C 1
ATOM 683 O O . LEU A 1 94 ? -4.186 -0.767 13.409 1.00 95.75 94 LEU A O 1
ATOM 687 N N . ASN A 1 95 ? -3.063 0.393 11.839 1.00 92.31 95 ASN A N 1
ATOM 688 C CA . ASN A 1 95 ? -1.915 0.661 12.698 1.00 92.31 95 ASN A CA 1
ATOM 689 C C . ASN A 1 95 ? -2.233 1.804 13.679 1.00 92.31 95 ASN A C 1
ATOM 691 O O . ASN A 1 95 ? -3.202 2.539 13.495 1.00 92.31 95 ASN A O 1
ATOM 695 N N . GLU A 1 96 ? -1.395 1.976 14.700 1.00 90.69 96 GLU A N 1
ATOM 696 C CA . GLU A 1 96 ? -1.560 3.005 15.740 1.00 90.69 96 GLU A CA 1
ATOM 697 C C . GLU A 1 96 ? -1.824 4.410 15.166 1.00 90.69 96 GLU A C 1
ATOM 699 O O . GLU A 1 96 ? -2.804 5.054 15.532 1.00 90.69 96 GLU A O 1
ATOM 704 N N . THR A 1 97 ? -1.030 4.843 14.181 1.00 89.25 97 THR A N 1
ATOM 705 C CA . THR A 1 97 ? -1.167 6.165 13.548 1.00 89.25 97 THR A CA 1
ATOM 706 C C . THR A 1 97 ? -2.535 6.384 12.906 1.00 89.25 97 THR A C 1
ATOM 708 O O . THR A 1 97 ? -3.106 7.466 13.026 1.00 89.25 97 THR A O 1
ATOM 711 N N . TYR A 1 98 ? -3.069 5.384 12.201 1.00 92.88 98 TYR A N 1
ATOM 712 C CA . TYR A 1 98 ? -4.378 5.519 11.568 1.00 92.88 98 TYR A CA 1
ATOM 713 C C . TYR A 1 98 ? -5.517 5.293 12.571 1.00 92.88 98 TYR A C 1
ATOM 715 O O . TYR A 1 98 ? -6.567 5.928 12.479 1.00 92.88 98 TYR A O 1
ATOM 723 N N . LEU A 1 99 ? -5.314 4.449 13.583 1.00 94.19 99 LEU A N 1
ATOM 724 C CA . LEU A 1 99 ? -6.293 4.266 14.649 1.00 94.19 99 LEU A CA 1
ATOM 725 C C . LEU A 1 99 ? -6.617 5.595 15.340 1.00 94.19 99 LEU A C 1
ATOM 727 O O . LEU A 1 99 ? -7.787 5.874 15.574 1.00 94.19 99 LEU A O 1
ATOM 731 N N . GLU A 1 100 ? -5.621 6.441 15.608 1.00 92.19 100 GLU A N 1
ATOM 732 C CA . GLU A 1 100 ? -5.842 7.764 16.210 1.00 92.19 100 GLU A CA 1
ATOM 733 C C . GLU A 1 100 ? -6.760 8.661 15.368 1.00 92.19 100 GLU A C 1
ATOM 735 O O . GLU A 1 100 ? -7.671 9.294 15.902 1.00 92.19 100 GLU A O 1
ATOM 740 N N . VAL A 1 101 ? -6.553 8.690 14.049 1.00 92.25 101 VAL A N 1
ATOM 741 C CA . VAL A 1 101 ? -7.380 9.463 13.104 1.00 92.25 101 VAL A CA 1
ATOM 742 C C . VAL A 1 101 ? -8.795 8.897 13.041 1.00 92.25 101 VAL A C 1
ATOM 744 O O . VAL A 1 101 ? -9.780 9.635 13.035 1.00 92.25 101 VAL A O 1
ATOM 747 N N . PHE A 1 102 ? -8.920 7.571 13.012 1.00 93.94 102 PHE A N 1
ATOM 748 C CA . PHE A 1 102 ? -10.225 6.930 13.024 1.00 93.94 102 PHE A CA 1
ATOM 749 C C . PHE A 1 102 ? -10.977 7.222 14.327 1.00 93.94 102 PHE A C 1
ATOM 751 O O . PHE A 1 102 ? -12.141 7.616 14.293 1.00 93.94 102 PHE A O 1
ATOM 758 N N . MET A 1 103 ? -10.323 7.115 15.480 1.00 93.94 103 MET A N 1
ATOM 759 C CA . MET A 1 103 ? -10.949 7.423 16.766 1.00 93.94 103 MET A CA 1
ATOM 760 C C . MET A 1 103 ? -11.352 8.895 16.857 1.00 93.94 103 MET A C 1
ATOM 762 O O . MET A 1 103 ? -12.458 9.185 17.310 1.00 93.94 103 MET A O 1
ATOM 766 N N . SER A 1 104 ? -10.530 9.818 16.345 1.00 92.69 104 SER A N 1
ATOM 767 C CA . SER A 1 104 ? -10.890 11.239 16.302 1.00 92.69 104 SER A CA 1
ATOM 768 C C . SER A 1 104 ? -12.133 11.498 15.440 1.00 92.69 104 SER A C 1
ATOM 770 O O . SER A 1 104 ? -12.935 12.374 15.769 1.00 92.69 104 SER A O 1
ATOM 772 N N . SER A 1 105 ? -12.341 10.712 14.372 1.00 91.69 105 SER A N 1
ATOM 773 C CA . SER A 1 105 ? -13.563 10.767 13.556 1.00 91.69 105 SER A CA 1
ATOM 774 C C . SER A 1 105 ? -14.812 10.350 14.329 1.00 91.69 105 SER A C 1
ATOM 776 O O . SER A 1 105 ? -15.857 10.991 14.198 1.00 91.69 105 SER A O 1
ATOM 778 N N . LEU A 1 106 ? -14.706 9.317 15.168 1.00 92.19 106 LEU A N 1
ATOM 779 C CA . LEU A 1 106 ? -15.807 8.841 16.002 1.00 92.19 106 LEU A CA 1
ATOM 780 C C . LEU A 1 106 ? -16.145 9.849 17.102 1.00 92.19 106 LEU A C 1
ATOM 782 O O . LEU A 1 106 ? -17.318 10.068 17.395 1.00 92.19 106 LEU A O 1
ATOM 786 N N . THR A 1 107 ? -15.138 10.516 17.667 1.00 93.94 107 THR A N 1
ATOM 787 C CA . THR A 1 107 ? -15.324 11.514 18.728 1.00 93.94 107 THR A CA 1
ATOM 788 C C . THR A 1 107 ? -15.604 12.928 18.217 1.00 93.94 107 THR A C 1
ATOM 790 O O . THR A 1 107 ? -15.799 13.829 19.033 1.00 93.94 107 THR A O 1
ATOM 793 N N . LEU A 1 108 ? -15.640 13.137 16.895 1.00 92.25 108 LEU A N 1
ATOM 794 C CA . LEU A 1 108 ? -15.811 14.444 16.244 1.00 92.25 108 LEU A CA 1
ATOM 795 C C . LEU A 1 108 ? -14.770 15.482 16.708 1.00 92.25 108 LEU A C 1
ATOM 797 O O . LEU A 1 108 ? -15.085 16.649 16.949 1.00 92.25 108 LEU A O 1
ATOM 801 N N . THR A 1 109 ? -13.519 15.045 16.852 1.00 90.06 109 THR A N 1
ATOM 802 C CA . THR A 1 109 ? -12.376 15.882 17.241 1.00 90.06 109 THR A CA 1
ATOM 803 C C . THR A 1 109 ? -11.339 15.952 16.125 1.00 90.06 109 THR A C 1
ATOM 805 O O . THR A 1 109 ? -11.269 15.070 15.267 1.00 90.06 109 THR A O 1
ATOM 808 N N . ASP A 1 110 ? -10.487 16.976 16.162 1.00 84.06 110 ASP A N 1
ATOM 809 C CA . ASP A 1 110 ? -9.385 17.103 15.208 1.00 84.06 110 ASP A CA 1
ATOM 810 C C . ASP A 1 110 ? -8.422 15.912 15.314 1.00 84.06 110 ASP A C 1
ATOM 812 O O . ASP A 1 110 ? -8.100 15.448 16.413 1.00 84.06 110 ASP A O 1
ATOM 816 N N . ALA A 1 111 ? -7.971 15.414 14.161 1.00 79.81 111 ALA A N 1
ATOM 817 C CA . ALA A 1 111 ? -7.014 14.320 14.099 1.00 79.81 111 ALA A CA 1
ATOM 818 C C . ALA A 1 111 ? -5.651 14.790 14.639 1.00 79.81 111 ALA A C 1
ATOM 820 O O . ALA A 1 111 ? -5.129 15.803 14.167 1.00 79.81 111 ALA A O 1
ATOM 821 N N . PRO A 1 112 ? -5.049 14.077 15.608 1.00 74.44 112 PRO A N 1
ATOM 822 C CA . PRO A 1 112 ? -3.773 14.486 16.191 1.00 74.44 112 PRO A CA 1
ATOM 823 C C . PRO A 1 112 ? -2.572 14.162 15.289 1.00 74.44 112 PRO A C 1
ATOM 825 O O . PRO A 1 112 ? -1.491 14.714 15.491 1.00 74.44 112 PRO A O 1
ATOM 828 N N . SER A 1 113 ? -2.745 13.263 14.315 1.00 73.19 113 SER A N 1
ATOM 829 C CA . SER A 1 113 ? -1.643 12.671 13.559 1.00 73.19 113 SER A CA 1
ATOM 830 C C . SER A 1 113 ? -1.130 13.574 12.435 1.00 73.19 113 SER A C 1
ATOM 832 O O . SER A 1 113 ? -1.878 14.017 11.564 1.00 73.19 113 SER A O 1
ATOM 834 N N . THR A 1 114 ? 0.187 13.779 12.415 1.00 73.19 114 THR A N 1
ATOM 835 C CA . THR A 1 114 ? 0.940 14.407 11.315 1.00 73.19 114 THR A CA 1
ATOM 836 C C . THR A 1 114 ? 1.633 13.377 10.419 1.00 73.19 114 THR A C 1
ATOM 838 O O . THR A 1 114 ? 2.452 13.741 9.575 1.00 73.19 114 THR A O 1
ATOM 841 N N . GLY A 1 115 ? 1.337 12.092 10.623 1.00 77.81 115 GLY A N 1
ATOM 842 C CA . GLY A 1 115 ? 2.026 10.970 10.005 1.00 77.81 115 GLY A CA 1
ATOM 843 C C . GLY A 1 115 ? 1.212 10.214 8.957 1.00 77.81 115 GLY A C 1
ATOM 844 O O . GLY A 1 115 ? 0.002 10.376 8.856 1.00 77.81 115 GLY A O 1
ATOM 845 N N . ILE A 1 116 ? 1.873 9.353 8.184 1.00 82.81 116 ILE A N 1
ATOM 846 C CA . ILE A 1 116 ? 1.221 8.376 7.314 1.00 82.81 116 ILE A CA 1
ATOM 847 C C . ILE A 1 116 ? 0.780 7.160 8.132 1.00 82.81 116 ILE A C 1
ATOM 849 O O . ILE A 1 116 ? 1.584 6.516 8.807 1.00 82.81 116 ILE A O 1
ATOM 853 N N . GLY A 1 117 ? -0.505 6.835 8.040 1.00 88.06 117 GLY A N 1
ATOM 854 C CA . GLY A 1 117 ? -1.113 5.662 8.664 1.00 88.06 117 GLY A CA 1
ATOM 855 C C . GLY A 1 117 ? -1.453 4.588 7.634 1.00 88.06 117 GLY A C 1
ATOM 856 O O . GLY A 1 117 ? -1.636 4.886 6.455 1.00 88.06 117 GLY A O 1
ATOM 857 N N . PHE A 1 118 ? -1.561 3.338 8.078 1.00 90.06 118 PHE A N 1
ATOM 858 C CA . PHE A 1 118 ? -1.892 2.201 7.218 1.00 90.06 118 PHE A CA 1
ATOM 859 C C . PHE A 1 118 ? -3.063 1.416 7.787 1.00 90.06 118 PHE A C 1
ATOM 861 O O . PHE A 1 118 ? -3.137 1.167 8.991 1.00 90.06 118 PHE A O 1
ATOM 868 N N . GLY A 1 119 ? -3.971 1.017 6.903 1.00 93.12 119 GLY A N 1
ATOM 869 C CA . GLY A 1 119 ? -5.132 0.213 7.240 1.00 93.12 119 GLY A CA 1
ATOM 870 C C . GLY A 1 119 ? -5.412 -0.850 6.188 1.00 93.12 119 GLY A C 1
ATOM 871 O O . GLY A 1 119 ? -5.204 -0.612 5.004 1.00 93.12 119 GLY A O 1
ATOM 872 N N . TYR A 1 120 ? -5.905 -2.010 6.604 1.00 94.12 120 TYR A N 1
ATOM 873 C CA . TYR A 1 120 ? -6.400 -3.057 5.712 1.00 94.12 120 TYR A CA 1
ATOM 874 C C . TYR A 1 120 ? -7.921 -3.161 5.793 1.00 94.12 120 TYR A C 1
ATOM 876 O O . TYR A 1 120 ? -8.483 -3.092 6.885 1.00 94.12 120 TYR A O 1
ATOM 884 N N . MET A 1 121 ? -8.560 -3.399 4.647 1.00 93.94 121 MET A N 1
ATOM 885 C CA . MET A 1 121 ? -9.956 -3.830 4.528 1.00 93.94 121 MET A CA 1
ATOM 886 C C . MET A 1 121 ? -10.026 -4.991 3.530 1.00 93.94 121 MET A C 1
ATOM 888 O O . MET A 1 121 ? -10.450 -4.840 2.382 1.00 93.94 121 MET A O 1
ATOM 892 N N . LEU A 1 122 ? -9.537 -6.170 3.934 1.00 92.19 122 LEU A N 1
ATOM 893 C CA . LEU A 1 122 ? -9.406 -7.331 3.040 1.00 92.19 122 LEU A CA 1
ATOM 894 C C . LEU A 1 122 ? -10.731 -8.011 2.669 1.00 92.19 122 LEU A C 1
ATOM 896 O O . LEU A 1 122 ? -10.755 -8.795 1.721 1.00 92.19 122 LEU A O 1
ATOM 900 N N . GLN A 1 123 ? -11.826 -7.704 3.365 1.00 90.50 123 GLN A N 1
ATOM 901 C CA . GLN A 1 123 ? -13.175 -8.094 2.936 1.00 90.50 123 GLN A CA 1
ATOM 902 C C . GLN A 1 123 ? -13.764 -7.123 1.900 1.00 90.50 123 GLN A C 1
ATOM 904 O O . GLN A 1 123 ? -14.773 -7.433 1.267 1.00 90.50 123 GLN A O 1
ATOM 909 N N . GLY A 1 124 ? -13.089 -5.993 1.662 1.00 85.94 124 GLY A N 1
ATOM 910 C CA . GLY A 1 124 ? -13.610 -4.879 0.886 1.00 85.94 124 GLY A CA 1
ATOM 911 C C . GLY A 1 124 ? -14.519 -4.001 1.736 1.00 85.94 124 GLY A C 1
ATOM 912 O O . GLY A 1 124 ? -14.282 -3.840 2.931 1.00 85.94 124 GLY A O 1
ATOM 913 N N . GLY A 1 125 ? -15.535 -3.424 1.102 1.00 81.94 125 GLY A N 1
ATOM 914 C CA . GLY A 1 125 ? -16.579 -2.707 1.804 1.00 81.94 125 GLY A CA 1
ATOM 915 C C . GLY A 1 125 ? -16.391 -1.199 1.914 1.00 81.94 125 GLY A C 1
ATOM 916 O O . GLY A 1 125 ? -15.838 -0.542 1.023 1.00 81.94 125 GLY A O 1
ATOM 917 N N . GLY A 1 126 ? -16.906 -0.648 3.008 1.00 72.19 126 GLY A N 1
ATOM 918 C CA . GLY A 1 126 ? -16.901 0.776 3.318 1.00 72.19 126 GLY A CA 1
ATOM 919 C C . GLY A 1 126 ? -18.021 1.548 2.607 1.00 72.19 126 GLY A C 1
ATOM 920 O O . GLY A 1 126 ? -18.819 0.974 1.861 1.00 72.19 126 GLY A O 1
ATOM 921 N N . PRO A 1 127 ? -18.086 2.882 2.778 1.00 61.94 127 PRO A N 1
ATOM 922 C CA . PRO A 1 127 ? -19.220 3.700 2.327 1.00 61.94 127 PRO A CA 1
ATOM 923 C C . PRO A 1 127 ? -19.455 3.678 0.809 1.00 61.94 127 PRO A C 1
ATOM 925 O O . PRO A 1 127 ? -20.524 4.071 0.346 1.00 61.94 127 PRO A O 1
ATOM 928 N N . VAL A 1 128 ? -18.469 3.227 0.029 1.00 62.25 128 VAL A N 1
ATOM 929 C CA . VAL A 1 128 ? -18.534 3.141 -1.437 1.00 62.25 128 VAL A CA 1
ATOM 930 C C . VAL A 1 128 ? -18.556 1.701 -1.969 1.00 62.25 128 VAL A C 1
ATOM 932 O O . VAL A 1 128 ? -18.608 1.520 -3.182 1.00 62.25 128 VAL A O 1
ATOM 935 N N . GLY A 1 129 ? -18.538 0.681 -1.098 1.00 70.25 129 GLY A N 1
ATOM 936 C CA . GLY A 1 129 ? -18.575 -0.731 -1.499 1.00 70.25 129 GLY A CA 1
ATOM 937 C C . GLY A 1 129 ? -17.362 -1.164 -2.330 1.00 70.25 129 GLY A C 1
ATOM 938 O O . GLY A 1 129 ? -17.513 -1.674 -3.441 1.00 70.25 129 GLY A O 1
ATOM 939 N N . SER A 1 130 ? -16.156 -0.935 -1.810 1.00 80.06 130 SER A N 1
ATOM 940 C CA . SER A 1 130 ? -14.891 -1.216 -2.499 1.00 80.06 130 SER A CA 1
ATOM 941 C C . SER A 1 130 ? -14.528 -2.711 -2.496 1.00 80.06 130 SER A C 1
ATOM 943 O O . SER A 1 130 ? -14.907 -3.436 -1.580 1.00 80.06 130 SER A O 1
ATOM 945 N N . PRO A 1 131 ? -13.740 -3.209 -3.468 1.00 87.31 131 PRO A N 1
ATOM 946 C CA . PRO A 1 131 ? -13.063 -4.504 -3.340 1.00 87.31 131 PRO A CA 1
ATOM 947 C C . PRO A 1 131 ? -11.981 -4.452 -2.236 1.00 87.31 131 PRO A C 1
ATOM 949 O O . PRO A 1 131 ? -11.748 -3.376 -1.676 1.00 87.31 131 PRO A O 1
ATOM 952 N N . PRO A 1 132 ? -11.306 -5.574 -1.907 1.00 90.31 132 PRO A N 1
ATOM 953 C CA . PRO A 1 132 ? -10.209 -5.580 -0.940 1.00 90.31 132 PRO A CA 1
ATOM 954 C C . PRO A 1 132 ? -9.190 -4.477 -1.227 1.00 90.31 132 PRO A C 1
ATOM 956 O O . PRO A 1 132 ? -8.776 -4.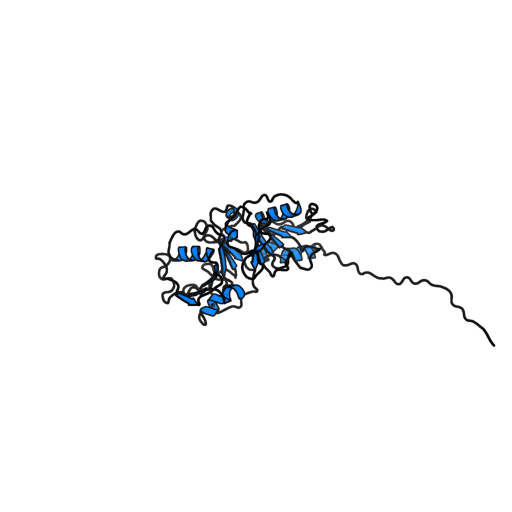296 -2.374 1.00 90.31 132 PRO A O 1
ATOM 959 N N . HIS A 1 133 ? -8.805 -3.722 -0.205 1.00 91.56 133 HIS A N 1
ATOM 960 C CA . HIS A 1 133 ? -7.917 -2.576 -0.373 1.00 91.56 133 HIS A CA 1
ATOM 961 C C . HIS A 1 133 ? -7.106 -2.289 0.888 1.00 91.56 133 HIS A C 1
ATOM 963 O O . HIS A 1 133 ? -7.417 -2.755 1.988 1.00 91.56 133 HIS A O 1
ATOM 969 N N . ILE A 1 134 ? -6.051 -1.507 0.692 1.00 92.38 134 ILE A N 1
ATOM 970 C CA . ILE A 1 134 ? -5.296 -0.849 1.750 1.00 92.38 134 ILE A CA 1
ATOM 971 C C . ILE A 1 134 ? -5.681 0.621 1.746 1.00 92.38 134 ILE A C 1
ATOM 973 O O . ILE A 1 134 ? -5.843 1.235 0.691 1.00 92.38 134 ILE A O 1
ATOM 977 N N . MET A 1 135 ? -5.810 1.173 2.938 1.00 93.12 135 MET A N 1
ATOM 978 C CA . MET A 1 135 ? -5.976 2.592 3.164 1.00 93.12 135 MET A CA 1
ATOM 979 C C . MET A 1 135 ? -4.626 3.164 3.604 1.00 93.12 135 MET A C 1
ATOM 981 O O . MET A 1 135 ? -4.044 2.700 4.588 1.00 93.12 135 MET A O 1
ATOM 985 N N . VAL A 1 136 ? -4.118 4.156 2.876 1.00 91.75 136 VAL A N 1
ATOM 986 C CA . VAL A 1 136 ? -2.902 4.894 3.249 1.00 91.75 136 VAL A CA 1
ATOM 987 C C . VAL A 1 136 ? -3.323 6.297 3.657 1.00 91.75 136 VAL A C 1
ATOM 989 O O . VAL A 1 136 ? -3.591 7.151 2.811 1.00 91.75 136 VAL A O 1
ATOM 992 N N . PHE A 1 137 ? -3.436 6.518 4.963 1.00 90.06 137 PHE A N 1
ATOM 993 C CA . PHE A 1 137 ? -3.740 7.831 5.516 1.00 90.06 137 PHE A CA 1
ATOM 994 C C . PHE A 1 137 ? -2.561 8.770 5.293 1.00 90.06 137 PHE A C 1
ATOM 996 O O . PHE A 1 137 ? -1.417 8.394 5.536 1.00 90.06 137 PHE A O 1
ATOM 1003 N N . ALA A 1 138 ? -2.843 10.002 4.885 1.00 84.50 138 ALA A N 1
ATOM 1004 C CA . ALA A 1 138 ? -1.876 11.086 4.889 1.00 84.50 138 ALA A CA 1
ATOM 1005 C C . ALA A 1 138 ? -2.589 12.369 5.338 1.00 84.50 138 ALA A C 1
ATOM 1007 O O . ALA A 1 138 ? -3.673 12.660 4.825 1.00 84.50 138 ALA A O 1
ATOM 1008 N N . PRO A 1 139 ? -2.006 13.158 6.257 1.00 80.50 139 PRO A N 1
ATOM 1009 C CA . PRO A 1 139 ? -2.648 14.371 6.748 1.00 80.50 139 PRO A CA 1
ATOM 1010 C C . PRO A 1 139 ? -2.825 15.389 5.617 1.00 80.50 139 PRO A C 1
ATOM 1012 O O . PRO A 1 139 ? -2.094 15.361 4.629 1.00 80.50 139 PRO A O 1
ATOM 1015 N N . GLU A 1 140 ? -3.761 16.324 5.778 1.00 75.88 140 GLU A N 1
ATOM 1016 C CA . GLU A 1 140 ? -4.028 17.387 4.792 1.00 75.88 140 GLU A CA 1
ATOM 1017 C C . GLU A 1 140 ? -2.781 18.224 4.470 1.00 75.88 140 GLU A C 1
ATOM 1019 O O . GLU A 1 140 ? -2.583 18.642 3.336 1.00 75.88 140 GLU A O 1
ATOM 1024 N N . SER A 1 141 ? -1.888 18.404 5.447 1.00 74.25 141 SER A N 1
ATOM 1025 C CA . SER A 1 141 ? -0.606 19.093 5.264 1.00 74.25 141 SER A CA 1
ATOM 1026 C C . SER A 1 141 ? 0.382 18.356 4.353 1.00 74.25 141 SER A C 1
ATOM 1028 O O . SER A 1 141 ? 1.441 18.900 4.037 1.00 74.25 141 SER A O 1
ATOM 1030 N N . ASN A 1 142 ? 0.086 17.115 3.963 1.00 75.31 142 ASN A N 1
ATOM 1031 C CA . ASN A 1 142 ? 0.924 16.330 3.078 1.00 75.31 142 ASN A CA 1
ATOM 1032 C C . ASN A 1 142 ? 0.512 16.536 1.613 1.00 75.31 142 ASN A C 1
ATOM 1034 O O . ASN A 1 142 ? -0.295 15.785 1.063 1.00 75.31 142 ASN A O 1
ATOM 1038 N N . ASP A 1 143 ? 1.152 17.505 0.957 1.00 74.25 143 ASP A N 1
ATOM 1039 C CA . ASP A 1 143 ? 0.936 17.827 -0.463 1.00 74.25 143 ASP A CA 1
ATOM 1040 C C . ASP A 1 143 ? 1.244 16.653 -1.418 1.00 74.25 143 ASP A C 1
ATOM 1042 O O . ASP A 1 143 ? 0.803 16.643 -2.569 1.00 74.25 143 ASP A O 1
ATOM 1046 N N . SER A 1 144 ? 1.971 15.631 -0.951 1.00 73.56 144 SER A N 1
ATOM 1047 C CA . SER A 1 144 ? 2.383 14.464 -1.746 1.00 73.56 144 SER A CA 1
ATOM 1048 C C . SER A 1 144 ? 1.215 13.654 -2.300 1.00 73.56 144 SER A C 1
ATOM 1050 O O . SER A 1 144 ? 1.376 12.943 -3.291 1.00 73.56 144 SER A O 1
ATOM 1052 N N . ILE A 1 145 ? 0.048 13.728 -1.655 1.00 78.94 145 ILE A N 1
ATOM 1053 C CA . ILE A 1 145 ? -1.154 13.012 -2.088 1.00 78.94 145 ILE A CA 1
ATOM 1054 C C . ILE A 1 145 ? -1.838 13.696 -3.286 1.00 78.94 145 ILE A C 1
ATOM 1056 O O . ILE A 1 145 ? -2.620 13.064 -3.989 1.00 78.94 145 ILE A O 1
ATOM 1060 N N . GLY A 1 146 ? -1.508 14.958 -3.585 1.00 78.31 146 GLY A N 1
ATOM 1061 C CA . GLY A 1 146 ? -2.129 15.728 -4.670 1.00 78.31 146 GLY A CA 1
ATOM 1062 C C . GLY A 1 146 ? -1.883 15.177 -6.081 1.00 78.31 146 GLY A C 1
ATOM 1063 O O . GLY A 1 146 ? -2.529 15.617 -7.029 1.00 78.31 146 GLY A O 1
ATOM 1064 N N . ALA A 1 147 ? -0.978 14.204 -6.234 1.00 82.44 147 ALA A N 1
ATOM 1065 C CA . ALA A 1 147 ? -0.763 13.480 -7.487 1.00 82.44 147 ALA A CA 1
ATOM 1066 C C . ALA A 1 147 ? -1.900 12.491 -7.827 1.00 82.44 147 ALA A C 1
ATOM 1068 O O . ALA A 1 147 ? -1.977 12.016 -8.961 1.00 82.44 147 ALA A O 1
ATOM 1069 N N . PHE A 1 148 ? -2.775 12.170 -6.869 1.00 89.56 148 PHE A N 1
ATOM 1070 C CA . PHE A 1 148 ? -3.857 11.200 -7.038 1.00 89.56 148 PHE A CA 1
ATOM 1071 C C . PHE A 1 148 ? -5.204 11.887 -7.293 1.00 89.56 148 PHE A C 1
ATOM 1073 O O . PHE A 1 148 ? -5.501 12.953 -6.758 1.00 89.56 148 PHE A O 1
ATOM 1080 N N . GLY A 1 149 ? -6.040 11.257 -8.122 1.00 91.62 149 GLY A N 1
ATOM 1081 C CA . GLY A 1 149 ? -7.407 11.717 -8.373 1.00 91.62 149 GLY A CA 1
ATOM 1082 C C . GLY A 1 149 ? -8.347 11.405 -7.207 1.00 91.62 149 GLY A C 1
ATOM 1083 O O . GLY A 1 149 ? -8.018 10.621 -6.324 1.00 91.62 149 GLY A O 1
ATOM 1084 N N . THR A 1 150 ? -9.545 11.987 -7.217 1.00 93.00 150 THR A N 1
ATOM 1085 C CA . THR A 1 150 ? -10.595 11.749 -6.204 1.00 93.00 150 THR A CA 1
ATOM 1086 C C . THR A 1 150 ? -11.700 10.809 -6.694 1.00 93.00 150 THR A C 1
ATOM 1088 O O . THR A 1 150 ? -12.578 10.420 -5.927 1.00 93.00 150 THR A O 1
ATOM 1091 N N . GLU A 1 151 ? -11.678 10.446 -7.979 1.00 90.88 151 GLU A N 1
ATOM 1092 C CA . GLU A 1 151 ? -12.658 9.544 -8.577 1.00 90.88 151 GLU A CA 1
ATOM 1093 C C . GLU A 1 151 ? -12.320 8.082 -8.236 1.00 90.88 151 GLU A C 1
ATOM 1095 O O . GLU A 1 151 ? -11.208 7.638 -8.535 1.00 90.88 151 GLU A O 1
ATOM 1100 N N . PRO A 1 152 ? -13.259 7.309 -7.650 1.00 90.25 152 PRO A N 1
ATOM 1101 C CA . PRO A 1 152 ? -13.046 5.890 -7.397 1.00 90.25 152 PRO A CA 1
ATOM 1102 C C . PRO A 1 152 ? -12.764 5.118 -8.685 1.00 90.25 152 PRO A C 1
ATOM 1104 O O . PRO A 1 152 ? -13.469 5.266 -9.687 1.00 90.25 152 PRO A O 1
ATOM 1107 N N . GLY A 1 153 ? -11.761 4.245 -8.652 1.00 87.06 153 GLY A N 1
ATOM 1108 C CA . GLY A 1 153 ? -11.337 3.505 -9.830 1.00 87.06 153 GLY A CA 1
ATOM 1109 C C . GLY A 1 153 ? -10.267 2.460 -9.527 1.00 87.06 153 GLY A C 1
ATOM 1110 O O . GLY A 1 153 ? -9.997 2.155 -8.370 1.00 87.06 153 GLY A O 1
ATOM 1111 N N . PRO A 1 154 ? -9.655 1.867 -10.564 1.00 83.75 154 PRO A N 1
ATOM 1112 C CA . PRO A 1 154 ? -8.604 0.872 -10.373 1.00 83.75 154 PRO A CA 1
ATOM 1113 C C . PRO A 1 154 ? -7.259 1.467 -9.934 1.00 83.75 154 PRO A C 1
ATOM 1115 O O . PRO A 1 154 ? -6.411 0.740 -9.424 1.00 83.75 154 PRO A O 1
ATOM 1118 N N . MET A 1 155 ? -7.051 2.762 -10.175 1.00 89.06 155 MET A N 1
ATOM 1119 C CA . MET A 1 155 ? -5.851 3.500 -9.776 1.00 89.06 155 MET A CA 1
ATOM 1120 C C . MET A 1 155 ? -6.010 3.973 -8.335 1.00 89.06 155 MET A C 1
ATOM 1122 O O . MET A 1 155 ? -7.143 4.276 -7.977 1.00 89.06 155 MET A O 1
ATOM 1126 N N . PRO A 1 156 ? -4.935 4.126 -7.540 1.00 91.81 156 PRO A N 1
ATOM 1127 C CA . PRO A 1 156 ? -5.047 4.753 -6.231 1.00 91.81 156 PRO A CA 1
ATOM 1128 C C . PRO A 1 156 ? -5.750 6.114 -6.305 1.00 91.81 156 PRO A C 1
ATOM 1130 O O . PRO A 1 156 ? -5.420 6.934 -7.166 1.00 91.81 156 PRO A O 1
ATOM 1133 N N . TRP A 1 157 ? -6.715 6.344 -5.415 1.00 92.56 157 TRP A N 1
ATOM 1134 C CA . TRP A 1 157 ? -7.504 7.578 -5.377 1.00 92.56 157 TRP A CA 1
ATOM 1135 C C . TRP A 1 157 ? -7.677 8.089 -3.950 1.00 92.56 157 TRP A C 1
ATOM 1137 O O . TRP A 1 157 ? -7.584 7.328 -2.989 1.00 92.56 157 TRP A O 1
ATOM 1147 N N . ILE A 1 158 ? -7.952 9.382 -3.819 1.00 92.81 158 ILE A N 1
ATOM 1148 C CA . ILE A 1 158 ? -8.201 10.050 -2.544 1.00 92.81 158 ILE A CA 1
ATOM 1149 C C . ILE A 1 158 ? -9.669 9.865 -2.162 1.00 92.81 158 ILE A C 1
ATOM 1151 O O . ILE A 1 158 ? -10.569 10.333 -2.864 1.00 92.81 158 ILE A O 1
ATOM 1155 N N . MET A 1 159 ? -9.913 9.225 -1.023 1.00 91.44 159 MET A N 1
ATOM 1156 C CA . MET A 1 159 ? -11.205 9.248 -0.346 1.00 91.44 159 MET A CA 1
ATOM 1157 C C . MET A 1 159 ? -11.240 10.406 0.657 1.00 91.44 159 MET A C 1
ATOM 1159 O O . MET A 1 159 ? -10.236 10.700 1.298 1.00 91.44 159 MET A O 1
ATOM 1163 N N . PHE A 1 160 ? -12.399 11.063 0.774 1.00 89.06 160 PHE A N 1
ATOM 1164 C CA . PHE A 1 160 ? -12.627 12.241 1.628 1.00 89.06 160 PHE A CA 1
ATOM 1165 C C . PHE A 1 160 ? -11.604 13.378 1.429 1.00 89.06 160 PHE A C 1
ATOM 1167 O O . PHE A 1 160 ? -10.979 13.812 2.399 1.00 89.06 160 PHE A O 1
ATOM 1174 N N . PRO A 1 161 ? -11.419 13.869 0.188 1.00 89.31 161 PRO A N 1
ATOM 1175 C CA . PRO A 1 161 ? -10.464 14.941 -0.090 1.00 89.31 161 PRO A CA 1
ATOM 1176 C C . PRO A 1 161 ? -10.788 16.204 0.713 1.00 89.31 161 PRO A C 1
ATOM 1178 O O . PRO A 1 161 ? -11.962 16.492 0.952 1.00 89.31 161 PRO A O 1
ATOM 1181 N N . GLU A 1 162 ? -9.751 16.963 1.081 1.00 84.25 162 GLU A N 1
ATOM 1182 C CA . GLU A 1 162 ? -9.881 18.228 1.830 1.00 84.25 162 GLU A CA 1
ATOM 1183 C C . GLU A 1 162 ? -10.542 18.041 3.212 1.00 84.25 162 GLU A C 1
ATOM 1185 O O . GLU A 1 162 ? -11.237 18.919 3.725 1.00 84.25 162 GLU A O 1
ATOM 1190 N N . THR A 1 163 ? -10.344 16.868 3.821 1.00 84.88 163 THR A N 1
ATOM 1191 C CA . THR A 1 163 ? -10.782 16.576 5.189 1.00 84.88 163 THR A CA 1
ATOM 1192 C C . THR A 1 163 ? -9.640 15.995 6.015 1.00 84.88 163 THR A C 1
ATOM 1194 O O . THR A 1 163 ? -8.700 15.401 5.485 1.00 84.88 163 THR A O 1
ATOM 1197 N N . SER A 1 164 ? -9.767 16.066 7.341 1.00 83.38 164 SER A N 1
ATOM 1198 C CA . SER A 1 164 ? -8.840 15.418 8.280 1.00 83.38 164 SER A CA 1
ATOM 1199 C C . SER A 1 164 ? -8.834 13.886 8.196 1.00 83.38 164 SER A C 1
ATOM 1201 O O . SER A 1 164 ? -7.992 13.249 8.822 1.00 83.38 164 SER A O 1
ATOM 1203 N N . GLN A 1 165 ? -9.754 13.292 7.431 1.00 84.56 165 GLN A N 1
ATOM 1204 C CA . GLN A 1 165 ? -9.882 11.850 7.225 1.00 84.56 165 GLN A CA 1
ATOM 1205 C C . GLN A 1 165 ? -9.423 11.415 5.835 1.00 84.56 165 GLN A C 1
ATOM 1207 O O . GLN A 1 165 ? -9.657 10.265 5.457 1.00 84.56 165 GLN A O 1
ATOM 1212 N N . GLN A 1 166 ? -8.809 12.306 5.054 1.00 89.25 166 GLN A N 1
ATOM 1213 C CA . GLN A 1 166 ? -8.385 11.949 3.710 1.00 89.25 166 GLN A CA 1
ATOM 1214 C C . GLN A 1 166 ? -7.400 10.774 3.736 1.00 89.25 166 GLN A C 1
ATOM 1216 O O . GLN A 1 166 ? -6.494 10.697 4.568 1.00 89.25 166 GLN A O 1
ATOM 1221 N N . HIS A 1 167 ? -7.577 9.840 2.815 1.00 91.88 167 HIS A N 1
ATOM 1222 C CA . HIS A 1 167 ? -6.689 8.694 2.684 1.00 91.88 167 HIS A CA 1
ATOM 1223 C C . HIS A 1 167 ? -6.711 8.170 1.257 1.00 91.88 167 HIS A C 1
ATOM 1225 O O . HIS A 1 167 ? -7.692 8.329 0.528 1.00 91.88 167 HIS A O 1
ATOM 1231 N N . LEU A 1 168 ? -5.614 7.536 0.857 1.00 92.81 168 LEU A N 1
ATOM 1232 C CA . LEU A 1 168 ? -5.544 6.836 -0.412 1.00 92.81 168 LEU A CA 1
ATOM 1233 C C . LEU A 1 168 ? -6.181 5.465 -0.289 1.00 92.81 168 LEU A C 1
ATOM 1235 O O . LEU A 1 168 ? -5.821 4.676 0.582 1.00 92.81 168 LEU A O 1
ATOM 1239 N N . MET A 1 169 ? -7.068 5.173 -1.224 1.00 92.94 169 MET A N 1
ATOM 1240 C CA . MET A 1 169 ? -7.624 3.852 -1.448 1.00 92.94 169 MET A CA 1
ATOM 1241 C C . MET A 1 169 ? -6.745 3.131 -2.461 1.00 92.94 169 MET A C 1
ATOM 1243 O O . MET A 1 169 ? -6.629 3.565 -3.606 1.00 92.94 169 MET A O 1
ATOM 1247 N N . VAL A 1 170 ? -6.114 2.036 -2.047 1.00 92.00 170 VAL A N 1
ATOM 1248 C CA . VAL A 1 170 ? -5.197 1.253 -2.883 1.00 92.00 170 VAL A CA 1
ATOM 1249 C C . VAL A 1 170 ? -5.749 -0.156 -3.022 1.00 92.00 170 VAL A C 1
ATOM 1251 O O . VAL A 1 170 ? -5.721 -0.939 -2.073 1.00 92.00 170 VAL A O 1
ATOM 1254 N N . LEU A 1 171 ? -6.290 -0.485 -4.196 1.00 88.94 171 LEU A N 1
ATOM 1255 C CA . LEU A 1 171 ? -6.939 -1.779 -4.397 1.00 88.94 171 LEU A CA 1
ATOM 1256 C C . LEU A 1 171 ? -5.937 -2.926 -4.389 1.00 88.94 171 LEU A C 1
ATOM 1258 O O . LEU A 1 171 ? -4.924 -2.904 -5.086 1.00 88.94 171 LEU A O 1
ATOM 1262 N N . LEU A 1 172 ? -6.295 -3.978 -3.663 1.00 85.44 172 LEU A N 1
ATOM 1263 C CA . LEU A 1 172 ? -5.591 -5.243 -3.669 1.00 85.44 172 LEU A CA 1
ATOM 1264 C C . LEU A 1 172 ? -6.287 -6.192 -4.646 1.00 85.44 172 LEU A C 1
ATOM 1266 O O . LEU A 1 172 ? -7.442 -6.577 -4.435 1.00 85.44 172 LEU A O 1
ATOM 1270 N N . PRO A 1 173 ? -5.614 -6.595 -5.731 1.00 76.38 173 PRO A N 1
ATOM 1271 C CA . PRO A 1 173 ? -6.215 -7.497 -6.694 1.00 76.38 173 PRO A CA 1
ATOM 1272 C C . PRO A 1 173 ? -6.396 -8.914 -6.112 1.00 76.38 173 PRO A C 1
ATOM 1274 O O . PRO A 1 173 ? -5.805 -9.274 -5.081 1.00 76.38 173 PRO A O 1
ATOM 1277 N N . PRO A 1 174 ? -7.208 -9.765 -6.772 1.00 72.69 174 PRO A N 1
ATOM 1278 C CA . PRO A 1 174 ? -7.146 -11.214 -6.576 1.00 72.69 174 PRO A CA 1
ATOM 1279 C C . PRO A 1 174 ? -5.700 -11.728 -6.724 1.00 72.69 174 PRO A C 1
ATOM 1281 O O . PRO A 1 174 ? -4.886 -11.052 -7.357 1.00 72.69 174 PRO A O 1
ATOM 1284 N N . PRO A 1 175 ? -5.356 -12.904 -6.159 1.00 69.69 175 PRO A N 1
ATOM 1285 C CA . PRO A 1 175 ? -4.025 -13.475 -6.334 1.00 69.69 175 PRO A CA 1
ATOM 1286 C C . PRO A 1 175 ? -3.713 -13.561 -7.826 1.00 69.69 175 PRO A C 1
ATOM 1288 O O . PRO A 1 175 ? -4.534 -14.074 -8.590 1.00 69.69 175 PRO A O 1
ATOM 1291 N N . ALA A 1 176 ? -2.564 -13.023 -8.232 1.00 68.25 176 ALA A N 1
ATOM 1292 C CA . ALA A 1 176 ? -2.147 -13.104 -9.619 1.00 68.25 176 ALA A CA 1
ATOM 1293 C C . ALA A 1 176 ? -1.913 -14.574 -9.990 1.00 68.25 176 ALA A C 1
ATOM 1295 O O . ALA A 1 176 ? -1.359 -15.349 -9.206 1.00 68.25 176 ALA A O 1
ATOM 1296 N N . GLU A 1 177 ? -2.348 -14.969 -11.185 1.00 72.38 177 GLU A N 1
ATOM 1297 C CA . GLU A 1 177 ? -1.940 -16.255 -11.741 1.00 72.38 177 GLU A CA 1
ATOM 1298 C C . GLU A 1 177 ? -0.429 -16.220 -11.991 1.00 72.38 177 GLU A C 1
ATOM 1300 O O . GLU A 1 177 ? 0.111 -15.197 -12.417 1.00 72.38 177 GLU A O 1
ATOM 1305 N N . ALA A 1 178 ? 0.262 -17.321 -11.694 1.00 73.25 178 ALA A N 1
ATOM 1306 C CA . ALA A 1 178 ? 1.699 -17.400 -11.911 1.00 73.25 178 ALA A CA 1
ATOM 1307 C C . ALA A 1 178 ? 1.999 -17.352 -13.417 1.00 73.25 178 ALA A C 1
ATOM 1309 O O . ALA A 1 178 ? 1.528 -18.210 -14.167 1.00 73.25 178 ALA A O 1
ATOM 1310 N N . VAL A 1 179 ? 2.794 -16.374 -13.852 1.00 72.69 179 VAL A N 1
ATOM 1311 C CA . VAL A 1 179 ? 3.196 -16.213 -15.258 1.00 72.69 179 VAL A CA 1
ATOM 1312 C C . VAL A 1 179 ? 4.699 -16.417 -15.367 1.00 72.69 179 VAL A C 1
ATOM 1314 O O . VAL A 1 179 ? 5.465 -15.639 -14.810 1.00 72.69 179 VAL A O 1
ATOM 1317 N N . ALA A 1 180 ? 5.130 -17.452 -16.091 1.00 68.75 180 ALA A N 1
ATOM 1318 C CA . ALA A 1 180 ? 6.550 -17.728 -16.292 1.00 68.75 180 ALA A CA 1
ATOM 1319 C C . ALA A 1 180 ? 7.255 -16.573 -17.031 1.00 68.75 180 ALA A C 1
ATOM 1321 O O . ALA A 1 180 ? 6.716 -16.026 -17.992 1.00 68.75 180 ALA A O 1
ATOM 1322 N N . ALA A 1 181 ? 8.473 -16.235 -16.601 1.00 66.44 181 ALA A N 1
ATOM 1323 C CA . ALA A 1 181 ? 9.241 -15.107 -17.128 1.00 66.44 181 ALA A CA 1
ATOM 1324 C C . ALA A 1 181 ? 9.683 -15.262 -18.596 1.00 66.44 181 ALA A C 1
ATOM 1326 O O . ALA A 1 181 ? 9.728 -14.283 -19.340 1.00 66.44 181 ALA A O 1
ATOM 1327 N N . GLU A 1 182 ? 9.993 -16.485 -19.037 1.00 60.94 182 GLU A N 1
ATOM 1328 C CA . GLU A 1 182 ? 10.732 -16.708 -20.290 1.00 60.94 182 GLU A CA 1
ATOM 1329 C C . GLU A 1 182 ? 9.866 -16.813 -21.562 1.00 60.94 182 GLU A C 1
ATOM 1331 O O . GLU A 1 182 ? 10.400 -16.708 -22.667 1.00 60.94 182 GLU A O 1
ATOM 1336 N N . GLU A 1 183 ? 8.546 -17.010 -21.458 1.00 62.84 183 GLU A N 1
ATOM 1337 C CA . GLU A 1 183 ? 7.706 -17.312 -22.635 1.00 62.84 183 GLU A CA 1
ATOM 1338 C C . GLU A 1 183 ? 7.060 -16.069 -23.277 1.00 62.84 183 GLU A C 1
ATOM 1340 O O . GLU A 1 183 ? 6.863 -16.044 -24.494 1.00 62.84 183 GLU A O 1
ATOM 1345 N N . ASP A 1 184 ? 6.783 -15.018 -22.493 1.00 85.12 184 ASP A N 1
ATOM 1346 C CA . ASP A 1 184 ? 6.216 -13.747 -22.967 1.00 85.12 184 ASP A CA 1
ATOM 1347 C C . ASP A 1 184 ? 6.579 -12.588 -22.018 1.00 85.12 184 ASP A C 1
ATOM 1349 O O . ASP A 1 184 ? 5.978 -12.409 -20.958 1.00 85.12 184 ASP A O 1
ATOM 1353 N N . LYS A 1 185 ? 7.552 -11.763 -22.433 1.00 89.56 185 LYS A N 1
ATOM 1354 C CA . LYS A 1 185 ? 8.023 -10.588 -21.680 1.00 89.56 185 LYS A CA 1
ATOM 1355 C C . LYS A 1 185 ? 6.893 -9.608 -21.344 1.00 89.56 185 LYS A C 1
ATOM 1357 O O . LYS A 1 185 ? 6.857 -9.069 -20.244 1.00 89.56 185 LYS A O 1
ATOM 1362 N N . ILE A 1 186 ? 5.966 -9.365 -22.272 1.00 93.50 186 ILE A N 1
ATOM 1363 C CA . ILE A 1 186 ? 4.884 -8.399 -22.041 1.00 93.50 186 ILE A CA 1
ATOM 1364 C C . ILE A 1 186 ? 3.893 -8.970 -21.030 1.00 93.50 186 ILE A C 1
ATOM 1366 O O . ILE A 1 186 ? 3.525 -8.271 -20.087 1.00 93.50 186 ILE A O 1
ATOM 1370 N N . ALA A 1 187 ? 3.495 -10.235 -21.183 1.00 92.00 187 ALA A N 1
ATOM 1371 C CA . ALA A 1 187 ? 2.611 -10.887 -20.218 1.00 92.00 187 ALA A CA 1
ATOM 1372 C C . ALA A 1 187 ? 3.245 -10.960 -18.822 1.00 92.00 187 ALA A C 1
ATOM 1374 O O . ALA A 1 187 ? 2.567 -10.715 -17.824 1.00 92.00 187 ALA A O 1
ATOM 1375 N N . ASN A 1 188 ? 4.549 -11.233 -18.752 1.00 92.69 188 ASN A N 1
ATOM 1376 C CA . ASN A 1 188 ? 5.301 -11.240 -17.507 1.00 92.69 188 ASN A CA 1
ATOM 1377 C C . ASN A 1 188 ? 5.273 -9.867 -16.811 1.00 92.69 188 ASN A C 1
ATOM 1379 O O . ASN A 1 188 ? 4.826 -9.789 -15.668 1.00 92.69 188 ASN A O 1
ATOM 1383 N N . ALA A 1 189 ? 5.622 -8.777 -17.500 1.00 95.31 189 ALA A N 1
ATOM 1384 C CA . ALA A 1 189 ? 5.522 -7.431 -16.925 1.00 95.31 189 ALA A CA 1
ATOM 1385 C C . ALA A 1 189 ? 4.086 -7.092 -16.489 1.00 95.31 189 ALA A C 1
ATOM 1387 O O . ALA A 1 189 ? 3.866 -6.535 -15.415 1.00 95.31 189 ALA A O 1
ATOM 1388 N N . MET A 1 190 ? 3.084 -7.465 -17.292 1.00 94.31 190 MET A N 1
ATOM 1389 C CA . MET A 1 190 ? 1.679 -7.222 -16.957 1.00 94.31 190 MET A CA 1
ATOM 1390 C C . MET A 1 190 ? 1.205 -7.997 -15.720 1.00 94.31 190 MET A C 1
ATOM 1392 O O . MET A 1 190 ? 0.264 -7.567 -15.057 1.00 94.31 190 MET A O 1
ATOM 1396 N N . SER A 1 191 ? 1.853 -9.113 -15.386 1.00 92.38 191 SER A N 1
ATOM 1397 C CA . SER A 1 191 ? 1.519 -9.930 -14.215 1.00 92.38 191 SER A CA 1
ATOM 1398 C C . SER A 1 191 ? 1.932 -9.299 -12.879 1.00 92.38 191 SER A C 1
ATOM 1400 O O . SER A 1 191 ? 1.532 -9.786 -11.820 1.00 92.38 191 SER A O 1
ATOM 1402 N N . ALA A 1 192 ? 2.699 -8.204 -12.920 1.00 93.25 192 ALA A N 1
ATOM 1403 C CA . ALA A 1 192 ? 3.165 -7.488 -11.742 1.00 93.25 192 ALA A CA 1
ATOM 1404 C C . ALA A 1 192 ? 2.069 -6.705 -11.012 1.00 93.25 192 ALA A C 1
ATOM 1406 O O . ALA A 1 192 ? 2.253 -6.416 -9.836 1.00 93.25 192 ALA A O 1
ATOM 1407 N N . ALA A 1 193 ? 0.966 -6.339 -11.680 1.00 92.75 193 ALA A N 1
ATOM 1408 C CA . ALA A 1 193 ? -0.021 -5.372 -11.182 1.00 92.75 193 ALA A CA 1
ATOM 1409 C C . ALA A 1 193 ? -1.476 -5.806 -11.460 1.00 92.75 193 ALA A C 1
ATOM 1411 O O . ALA A 1 193 ? -1.706 -6.724 -12.252 1.00 92.75 193 ALA A O 1
ATOM 1412 N N . PRO A 1 194 ? -2.487 -5.138 -10.861 1.00 90.25 194 PRO A N 1
ATOM 1413 C CA . PRO A 1 194 ? -3.880 -5.328 -11.253 1.00 90.25 194 PRO A CA 1
ATOM 1414 C C . PRO A 1 194 ? -4.069 -5.139 -12.763 1.00 90.25 194 PRO A C 1
ATOM 1416 O O . PRO A 1 194 ? -3.554 -4.182 -13.342 1.00 90.25 194 PRO A O 1
ATOM 1419 N N . ALA A 1 195 ? -4.870 -6.002 -13.393 1.00 90.81 195 ALA A N 1
ATOM 1420 C CA . ALA A 1 195 ? -5.071 -5.977 -14.843 1.00 90.81 195 ALA A CA 1
ATOM 1421 C C . ALA A 1 195 ? -5.467 -4.594 -15.411 1.00 90.81 195 ALA A C 1
ATOM 1423 O O . ALA A 1 195 ? -4.904 -4.216 -16.437 1.00 90.81 195 ALA A O 1
ATOM 1424 N N . PRO A 1 196 ? -6.350 -3.793 -14.771 1.00 90.88 196 PRO A N 1
ATOM 1425 C CA . PRO A 1 196 ? -6.673 -2.459 -15.284 1.00 90.88 196 PRO A CA 1
ATOM 1426 C C . PRO A 1 196 ? -5.497 -1.467 -15.244 1.00 90.88 196 PRO A C 1
ATOM 1428 O O . PRO A 1 196 ? -5.460 -0.544 -16.051 1.00 90.88 196 PRO A O 1
ATOM 1431 N N . ILE A 1 197 ? -4.534 -1.658 -14.334 1.00 93.25 197 ILE A N 1
ATOM 1432 C CA . ILE A 1 197 ? -3.295 -0.869 -14.282 1.00 93.25 197 ILE A CA 1
ATOM 1433 C C . ILE A 1 197 ? -2.336 -1.366 -15.368 1.00 93.25 197 ILE A C 1
ATOM 1435 O O . ILE A 1 197 ? -1.873 -0.592 -16.200 1.00 93.25 197 ILE A O 1
ATOM 1439 N N . ALA A 1 198 ? -2.074 -2.672 -15.406 1.00 94.94 198 ALA A N 1
ATOM 1440 C CA . ALA A 1 198 ? -1.109 -3.270 -16.324 1.00 94.94 198 ALA A CA 1
ATOM 1441 C C . ALA A 1 198 ? -1.507 -3.178 -17.809 1.00 94.94 198 ALA A C 1
ATOM 1443 O O . ALA A 1 198 ? -0.636 -3.156 -18.680 1.00 94.94 198 ALA A O 1
ATOM 1444 N N . ALA A 1 199 ? -2.805 -3.143 -18.128 1.00 95.44 199 ALA A N 1
ATOM 1445 C CA . ALA A 1 199 ? -3.295 -3.107 -19.508 1.00 95.44 199 ALA A CA 1
ATOM 1446 C C . ALA A 1 199 ? -2.864 -1.843 -20.265 1.00 95.44 199 ALA A C 1
ATOM 1448 O O . ALA A 1 199 ? -2.475 -1.942 -21.425 1.00 95.44 199 ALA A O 1
ATOM 1449 N N . GLU A 1 200 ? -2.873 -0.692 -19.589 1.00 96.12 200 GLU A N 1
ATOM 1450 C CA . GLU A 1 200 ? -2.583 0.624 -20.179 1.00 96.12 200 GLU A CA 1
ATOM 1451 C C . GLU A 1 200 ? -1.215 1.183 -19.740 1.00 96.12 200 GLU A C 1
ATOM 1453 O O . GLU A 1 200 ? -0.879 2.327 -20.049 1.00 96.12 200 GLU A O 1
ATOM 1458 N N . ALA A 1 201 ? -0.421 0.388 -19.012 1.00 98.06 201 ALA A N 1
ATOM 1459 C CA . ALA A 1 201 ? 0.917 0.758 -18.561 1.00 98.06 201 ALA A CA 1
ATOM 1460 C C . ALA A 1 201 ? 1.951 0.690 -19.692 1.00 98.06 201 ALA A C 1
ATOM 1462 O O . ALA A 1 201 ? 1.865 -0.154 -20.598 1.00 98.06 201 ALA A O 1
ATOM 1463 N N . THR A 1 202 ? 2.973 1.539 -19.594 1.00 98.62 202 THR A N 1
ATOM 1464 C CA . THR A 1 202 ? 4.201 1.404 -20.382 1.00 98.62 202 THR A CA 1
ATOM 1465 C C . THR A 1 202 ? 4.890 0.112 -19.963 1.00 98.62 202 THR A C 1
ATOM 1467 O O . THR A 1 202 ? 4.938 -0.201 -18.777 1.00 98.62 202 THR A O 1
ATOM 1470 N N . ILE A 1 203 ? 5.408 -0.658 -20.916 1.00 98.25 203 ILE A N 1
ATOM 1471 C CA . ILE A 1 203 ? 6.129 -1.902 -20.646 1.00 98.25 203 ILE A CA 1
ATOM 1472 C C . ILE A 1 203 ? 7.589 -1.722 -21.019 1.00 98.25 203 ILE A C 1
ATOM 1474 O O . ILE A 1 203 ? 7.906 -1.469 -22.185 1.00 98.25 203 ILE A O 1
ATOM 1478 N N . LEU A 1 204 ? 8.464 -1.897 -20.034 1.00 97.75 204 LEU A N 1
ATOM 1479 C CA . LEU A 1 204 ? 9.910 -1.832 -20.199 1.00 97.75 204 LEU A CA 1
ATOM 1480 C C . LEU A 1 204 ? 10.541 -3.202 -19.958 1.00 97.75 204 LEU A C 1
ATOM 1482 O O . LEU A 1 204 ? 10.123 -3.949 -19.078 1.00 97.75 204 LEU A O 1
ATOM 1486 N N . GLY A 1 205 ? 11.565 -3.526 -20.738 1.00 94.75 205 GLY A N 1
ATOM 1487 C CA . GLY A 1 205 ? 12.360 -4.736 -20.593 1.00 94.75 205 GLY A CA 1
ATOM 1488 C C . GLY A 1 205 ? 13.829 -4.432 -20.345 1.00 94.75 205 GLY A C 1
ATOM 1489 O O . GLY A 1 205 ? 14.339 -3.405 -20.784 1.00 94.75 205 GLY A O 1
ATOM 1490 N N . TYR A 1 206 ? 14.534 -5.355 -19.698 1.00 92.69 206 TYR A N 1
ATOM 1491 C CA . TYR A 1 206 ? 15.994 -5.303 -19.656 1.00 92.69 206 TYR A CA 1
ATOM 1492 C C . TYR A 1 206 ? 16.590 -5.585 -21.049 1.00 92.69 206 TYR A C 1
ATOM 1494 O O . TYR A 1 206 ? 16.031 -6.409 -21.795 1.00 92.69 206 TYR A O 1
ATOM 1502 N N . PRO A 1 207 ? 17.706 -4.923 -21.417 1.00 91.69 207 PRO A N 1
ATOM 1503 C CA . PRO A 1 207 ? 18.454 -5.267 -22.622 1.00 91.69 207 PRO A CA 1
ATOM 1504 C C . PRO A 1 207 ? 19.105 -6.656 -22.492 1.00 91.69 207 PRO A C 1
ATOM 1506 O O . PRO A 1 207 ? 19.019 -7.303 -21.448 1.00 91.69 207 PRO A O 1
ATOM 1509 N N . GLU A 1 208 ? 19.719 -7.156 -23.568 1.00 86.56 208 GLU A N 1
ATOM 1510 C CA . GLU A 1 208 ? 20.279 -8.520 -23.598 1.00 86.56 208 GLU A CA 1
ATOM 1511 C C . GLU A 1 208 ? 21.387 -8.726 -22.556 1.00 86.56 208 GLU A C 1
ATOM 1513 O O . GLU A 1 208 ? 21.508 -9.808 -21.988 1.00 86.56 208 GLU A O 1
ATOM 1518 N N . GLU A 1 209 ? 22.164 -7.683 -22.270 1.00 84.44 209 GLU A N 1
ATOM 1519 C CA . GLU A 1 209 ? 23.189 -7.649 -21.224 1.00 84.44 209 GLU A CA 1
ATOM 1520 C C . GLU A 1 209 ? 22.634 -7.546 -19.788 1.00 84.44 209 GLU A C 1
ATOM 1522 O O . GLU A 1 209 ? 23.409 -7.430 -18.836 1.00 84.44 209 GLU A O 1
ATOM 1527 N N . GLY A 1 210 ? 21.308 -7.576 -19.614 1.00 87.31 210 GLY A N 1
ATOM 1528 C CA . GLY A 1 210 ? 20.658 -7.498 -18.309 1.00 87.31 210 GLY A CA 1
ATOM 1529 C C . GLY A 1 210 ? 20.931 -6.164 -17.616 1.00 87.31 210 GLY A C 1
ATOM 1530 O O . GLY A 1 210 ? 20.817 -5.096 -18.219 1.00 87.31 210 GLY A O 1
ATOM 1531 N N . ARG A 1 211 ? 21.298 -6.218 -16.330 1.00 89.88 211 ARG A N 1
ATOM 1532 C CA . ARG A 1 211 ? 21.683 -5.025 -15.549 1.00 89.88 211 ARG A CA 1
ATOM 1533 C C . ARG A 1 211 ? 23.171 -4.669 -15.659 1.00 89.88 211 ARG A C 1
ATOM 1535 O O . ARG A 1 211 ? 23.609 -3.721 -15.012 1.00 89.88 211 ARG A O 1
ATOM 1542 N N . GLY A 1 212 ? 23.954 -5.390 -16.464 1.00 88.94 212 GLY A N 1
ATOM 1543 C CA . GLY A 1 212 ? 25.400 -5.180 -16.560 1.00 88.94 212 GLY A CA 1
ATOM 1544 C C . GLY A 1 212 ? 26.112 -5.366 -15.211 1.00 88.94 212 GLY A C 1
ATOM 1545 O O . GLY A 1 212 ? 25.813 -6.299 -14.473 1.00 88.94 212 GLY A O 1
ATOM 1546 N N . ASN A 1 213 ? 27.043 -4.463 -14.886 1.00 89.50 213 ASN A N 1
ATOM 1547 C CA . ASN A 1 213 ? 27.781 -4.450 -13.613 1.00 89.50 213 ASN A CA 1
ATOM 1548 C C . ASN A 1 213 ? 27.105 -3.564 -12.548 1.00 89.50 213 ASN A C 1
ATOM 1550 O O . ASN A 1 213 ? 27.790 -2.909 -11.770 1.00 89.50 213 ASN A O 1
ATOM 1554 N N . TRP A 1 214 ? 25.778 -3.453 -12.541 1.00 90.38 214 TRP A N 1
ATOM 1555 C CA . TRP A 1 214 ? 25.089 -2.752 -11.458 1.00 90.38 214 TRP A CA 1
ATOM 1556 C C . TRP A 1 214 ? 25.221 -3.551 -10.143 1.00 90.38 214 TRP A C 1
ATOM 1558 O O . TRP A 1 214 ? 25.022 -4.771 -10.170 1.00 90.38 214 TRP A O 1
ATOM 1568 N N . PRO A 1 215 ? 25.474 -2.904 -8.986 1.00 90.25 215 PRO A N 1
ATOM 1569 C CA . PRO A 1 215 ? 25.496 -1.455 -8.750 1.00 90.25 215 PRO A CA 1
ATOM 1570 C C . PRO A 1 215 ? 26.885 -0.788 -8.831 1.00 90.25 215 PRO A C 1
ATOM 1572 O O . PRO A 1 215 ? 27.016 0.366 -8.430 1.00 90.25 215 PRO A O 1
ATOM 1575 N N . GLU A 1 216 ? 27.939 -1.462 -9.298 1.00 93.00 216 GLU A N 1
ATOM 1576 C CA . GLU A 1 216 ? 29.270 -0.850 -9.456 1.00 93.00 216 GLU A CA 1
ATOM 1577 C C . GLU A 1 216 ? 29.316 0.217 -10.564 1.00 93.00 216 GLU A C 1
ATOM 1579 O O . GLU A 1 216 ? 30.064 1.193 -10.456 1.00 93.00 216 GLU A O 1
ATOM 1584 N N . GLU A 1 217 ? 28.515 0.045 -11.615 1.00 93.31 217 GLU A N 1
ATOM 1585 C CA . GLU A 1 217 ? 28.318 1.000 -12.711 1.00 93.31 217 GLU A CA 1
ATOM 1586 C C . GLU A 1 217 ? 26.813 1.207 -12.979 1.00 93.31 217 GLU A C 1
ATOM 1588 O O . GLU A 1 217 ? 26.011 0.328 -12.647 1.00 93.31 217 GLU A O 1
ATOM 1593 N N . PRO A 1 218 ? 26.398 2.347 -13.572 1.00 94.06 218 PRO A N 1
ATOM 1594 C CA . PRO A 1 218 ? 25.008 2.557 -13.966 1.00 94.06 218 PRO A CA 1
ATOM 1595 C C . PRO A 1 218 ? 24.496 1.418 -14.851 1.00 94.06 218 PRO A C 1
ATOM 1597 O O . PRO A 1 218 ? 25.187 0.987 -15.779 1.00 94.06 218 PRO A O 1
ATOM 1600 N N . ALA A 1 219 ? 23.278 0.953 -14.579 1.00 93.69 219 ALA A N 1
ATOM 1601 C CA . ALA A 1 219 ? 22.651 -0.075 -15.393 1.00 93.69 219 ALA A CA 1
ATOM 1602 C C . ALA A 1 219 ? 22.393 0.451 -16.822 1.00 93.69 219 ALA A C 1
ATOM 1604 O O . ALA A 1 219 ? 22.123 1.645 -17.004 1.00 93.69 219 ALA A O 1
ATOM 1605 N N . PRO A 1 220 ? 22.440 -0.426 -17.841 1.00 93.56 220 PRO A N 1
ATOM 1606 C CA . PRO A 1 220 ? 21.970 -0.100 -19.182 1.00 93.56 220 PRO A CA 1
ATOM 1607 C C . PRO A 1 220 ? 20.531 0.436 -19.185 1.00 93.56 220 PRO A C 1
ATOM 1609 O O . PRO A 1 220 ? 19.710 0.054 -18.349 1.00 93.56 220 PRO A O 1
ATOM 1612 N N . GLU A 1 221 ? 20.214 1.298 -20.153 1.00 93.81 221 GLU A N 1
ATOM 1613 C CA . GLU A 1 221 ? 18.859 1.826 -20.320 1.00 93.81 221 GLU A CA 1
ATOM 1614 C C . GLU A 1 221 ? 17.865 0.690 -20.611 1.00 93.81 221 GLU A C 1
ATOM 1616 O O . GLU A 1 221 ? 18.135 -0.211 -21.411 1.00 93.81 221 GLU A O 1
ATOM 1621 N N . LEU A 1 222 ? 16.701 0.741 -19.959 1.00 95.75 222 LEU A N 1
ATOM 1622 C CA . LEU A 1 222 ? 15.624 -0.203 -20.224 1.00 95.75 222 LEU A CA 1
ATOM 1623 C C . LEU A 1 222 ? 15.046 0.014 -21.628 1.00 95.75 222 LEU A C 1
ATOM 1625 O O . LEU A 1 222 ? 14.892 1.136 -22.103 1.00 95.75 222 LEU A O 1
ATOM 1629 N N . VAL A 1 223 ? 14.670 -1.078 -22.279 1.00 95.81 223 VAL A N 1
ATOM 1630 C CA . VAL A 1 223 ? 14.105 -1.072 -23.627 1.00 95.81 223 VAL A CA 1
ATOM 1631 C C . VAL A 1 223 ? 12.588 -0.967 -23.547 1.00 95.81 223 VAL A C 1
ATOM 1633 O O . VAL A 1 223 ? 11.938 -1.814 -22.934 1.00 95.81 223 VAL A O 1
ATOM 1636 N N . GLU A 1 224 ? 12.000 0.026 -24.211 1.00 97.38 224 GLU A N 1
ATOM 1637 C CA . GLU A 1 224 ? 10.545 0.095 -24.358 1.00 97.38 224 GLU A CA 1
ATOM 1638 C C . GLU A 1 224 ? 10.036 -1.053 -25.242 1.00 97.38 224 GLU A C 1
ATOM 1640 O O . GLU A 1 224 ? 10.404 -1.183 -26.411 1.00 97.38 224 GLU A O 1
ATOM 1645 N N . LEU A 1 225 ? 9.171 -1.891 -24.671 1.00 96.62 225 LEU A N 1
ATOM 1646 C CA . LEU A 1 225 ? 8.492 -2.984 -25.368 1.00 96.62 225 LEU A CA 1
ATOM 1647 C C . LEU A 1 225 ? 7.080 -2.580 -25.808 1.00 96.62 225 LEU A C 1
ATOM 1649 O O . LEU A 1 225 ? 6.569 -3.098 -26.803 1.00 96.62 225 LEU A O 1
ATOM 1653 N N . ARG A 1 226 ? 6.437 -1.670 -25.063 1.00 97.38 226 ARG A N 1
ATOM 1654 C CA . ARG A 1 226 ? 5.105 -1.127 -25.358 1.00 97.38 226 ARG A CA 1
ATOM 1655 C C . ARG A 1 226 ? 4.925 0.241 -24.697 1.00 97.38 226 ARG A C 1
ATOM 1657 O O . ARG A 1 226 ? 5.125 0.354 -23.494 1.00 97.38 226 ARG A O 1
ATOM 1664 N N . ALA A 1 227 ? 4.458 1.238 -25.441 1.00 97.62 227 ALA A N 1
ATOM 1665 C CA . ALA A 1 227 ? 4.037 2.515 -24.865 1.00 97.62 227 ALA A CA 1
ATOM 1666 C C . ALA A 1 227 ? 2.727 2.375 -24.061 1.00 97.62 227 ALA A C 1
ATOM 1668 O O . ALA A 1 227 ? 1.837 1.617 -24.457 1.00 97.62 227 ALA A O 1
ATOM 1669 N N . GLY A 1 228 ? 2.601 3.120 -22.961 1.00 96.56 228 GLY A N 1
ATOM 1670 C CA . GLY A 1 228 ? 1.391 3.207 -22.138 1.00 96.56 228 GLY A CA 1
ATOM 1671 C C . GLY A 1 228 ? 0.752 4.594 -22.125 1.00 96.56 228 GLY A C 1
ATOM 1672 O O . GLY A 1 228 ? 1.256 5.543 -22.727 1.00 96.56 228 GLY A O 1
ATOM 1673 N N . THR A 1 229 ? -0.374 4.713 -21.422 1.00 96.50 229 THR A N 1
ATOM 1674 C CA . THR A 1 229 ? -1.196 5.935 -21.365 1.00 96.50 229 THR A CA 1
ATOM 1675 C C . THR A 1 229 ? -1.733 6.280 -19.975 1.00 96.50 229 THR A C 1
ATOM 1677 O O . THR A 1 229 ? -2.463 7.259 -19.850 1.00 96.50 229 THR A O 1
ATOM 1680 N N . ASN A 1 230 ? -1.417 5.506 -18.931 1.00 93.88 230 ASN A N 1
ATOM 1681 C CA . ASN A 1 230 ? -2.007 5.678 -17.593 1.00 93.88 230 ASN A CA 1
ATOM 1682 C C . ASN A 1 230 ? -1.025 6.138 -16.497 1.00 93.88 230 ASN A C 1
ATOM 1684 O O . ASN A 1 230 ? -1.388 6.117 -15.324 1.00 93.88 230 ASN A O 1
ATOM 1688 N N . GLY A 1 231 ? 0.203 6.532 -16.854 1.00 93.56 231 GLY A N 1
ATOM 1689 C CA . GLY A 1 231 ? 1.216 6.990 -15.890 1.00 93.56 231 GLY A CA 1
ATOM 1690 C C . GLY A 1 231 ? 1.850 5.875 -15.047 1.00 93.56 231 GLY A C 1
ATOM 1691 O O . GLY A 1 231 ? 2.539 6.166 -14.070 1.00 93.56 231 GLY A O 1
ATOM 1692 N N . TRP A 1 232 ? 1.616 4.609 -15.405 1.00 96.81 232 TRP A N 1
ATOM 1693 C CA . TRP A 1 232 ? 2.277 3.451 -14.808 1.00 96.81 232 TRP A CA 1
ATOM 1694 C C . TRP A 1 232 ? 3.232 2.798 -15.792 1.00 96.81 232 TRP A C 1
ATOM 1696 O O . TRP A 1 232 ? 2.997 2.778 -17.003 1.00 96.81 232 TRP A O 1
ATOM 1706 N N . THR A 1 233 ? 4.287 2.214 -15.241 1.00 98.31 233 THR A N 1
ATOM 1707 C CA . THR A 1 233 ? 5.310 1.496 -15.988 1.00 98.31 233 THR A CA 1
ATOM 1708 C C . THR A 1 233 ? 5.526 0.135 -15.355 1.00 98.31 233 THR A C 1
ATOM 1710 O O . THR A 1 233 ? 5.967 0.056 -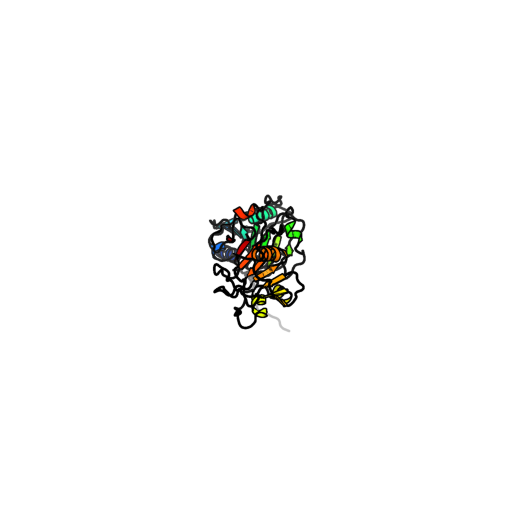14.209 1.00 98.31 233 THR A O 1
ATOM 1713 N N . CYS A 1 234 ? 5.234 -0.931 -16.098 1.00 97.94 234 CYS A N 1
ATOM 1714 C CA . CYS A 1 234 ? 5.558 -2.289 -15.690 1.00 97.94 234 CYS A CA 1
ATOM 1715 C C . CYS A 1 234 ? 6.855 -2.758 -16.354 1.00 97.94 234 CYS A C 1
ATOM 1717 O O . CYS A 1 234 ? 7.067 -2.584 -17.554 1.00 97.94 234 CYS A O 1
ATOM 1719 N N . ILE A 1 235 ? 7.727 -3.352 -15.555 1.00 96.50 235 ILE A N 1
ATOM 1720 C CA . ILE A 1 235 ? 9.052 -3.816 -15.931 1.00 96.50 235 ILE A CA 1
ATOM 1721 C C . ILE A 1 235 ? 9.043 -5.340 -15.837 1.00 96.50 235 ILE A C 1
ATOM 1723 O O . ILE A 1 235 ? 8.484 -5.910 -14.897 1.00 96.50 235 ILE A O 1
ATOM 1727 N N . VAL A 1 236 ? 9.613 -5.985 -16.852 1.00 94.38 236 VAL A N 1
ATOM 1728 C CA . VAL A 1 236 ? 9.758 -7.447 -16.900 1.00 94.38 236 VAL A CA 1
ATOM 1729 C C . VAL A 1 236 ? 10.612 -7.967 -15.742 1.00 94.38 236 VAL A C 1
ATOM 1731 O O . VAL A 1 236 ? 11.346 -7.214 -15.106 1.00 94.38 236 VAL A O 1
ATOM 1734 N N . ASP A 1 237 ? 10.544 -9.274 -15.530 1.00 91.25 237 ASP A N 1
ATOM 1735 C CA . ASP A 1 237 ? 11.403 -10.026 -14.626 1.00 91.25 237 ASP A CA 1
ATOM 1736 C C . ASP A 1 237 ? 12.898 -9.713 -14.810 1.00 91.25 237 ASP A C 1
ATOM 1738 O O . ASP A 1 237 ? 13.378 -9.436 -15.917 1.00 91.25 237 ASP A O 1
ATOM 1742 N N . ILE A 1 238 ? 13.640 -9.762 -13.706 1.00 85.75 238 ILE A N 1
ATOM 1743 C CA . ILE A 1 238 ? 15.060 -9.432 -13.666 1.00 85.75 238 ILE A CA 1
ATOM 1744 C C . ILE A 1 238 ? 15.853 -10.663 -14.145 1.00 85.75 238 ILE A C 1
ATOM 1746 O O . ILE A 1 238 ? 15.878 -11.669 -13.447 1.00 85.75 238 ILE A O 1
ATOM 1750 N N . PRO A 1 239 ? 16.587 -10.603 -15.276 1.00 78.06 239 PRO A N 1
ATOM 1751 C CA . PRO A 1 239 ? 17.186 -11.796 -15.897 1.00 78.06 239 PRO A CA 1
ATOM 1752 C C . PRO A 1 239 ? 18.170 -12.602 -15.029 1.00 78.06 239 PRO A C 1
ATOM 1754 O O . PRO A 1 239 ? 18.446 -13.759 -15.333 1.00 78.06 239 PRO A O 1
ATOM 1757 N N . ASP A 1 240 ? 18.720 -11.989 -13.977 1.00 74.62 240 ASP A N 1
ATOM 1758 C CA . ASP A 1 240 ? 19.788 -12.551 -13.141 1.00 74.62 240 ASP A CA 1
ATOM 1759 C C . ASP A 1 240 ? 19.337 -12.872 -11.705 1.00 74.62 240 ASP A C 1
ATOM 1761 O O . ASP A 1 240 ? 20.176 -13.061 -10.815 1.00 74.62 240 ASP A O 1
ATOM 1765 N N . THR A 1 241 ? 18.030 -12.909 -11.437 1.00 76.50 241 THR A N 1
ATOM 1766 C CA . THR A 1 241 ? 17.494 -13.295 -10.127 1.00 76.50 241 THR A CA 1
ATOM 1767 C C . THR A 1 241 ? 16.840 -14.683 -10.175 1.00 76.50 241 THR A C 1
ATOM 1769 O O . THR A 1 241 ? 16.372 -15.131 -11.217 1.00 76.50 241 THR A O 1
ATOM 1772 N N . PRO A 1 242 ? 16.835 -15.440 -9.059 1.00 72.00 242 PRO A N 1
ATOM 1773 C CA . PRO A 1 242 ? 16.178 -16.752 -9.020 1.00 72.00 242 PRO A CA 1
ATOM 1774 C C . PRO A 1 242 ? 14.641 -16.701 -9.010 1.00 72.00 242 PRO A C 1
ATOM 1776 O O . PRO A 1 242 ? 14.008 -17.752 -9.132 1.00 72.00 242 PRO A O 1
ATOM 1779 N N . GLY A 1 243 ? 14.058 -15.531 -8.735 1.00 77.12 243 GLY A N 1
ATOM 1780 C CA . GLY A 1 243 ? 12.619 -15.314 -8.603 1.00 77.12 243 GLY A CA 1
ATOM 1781 C C . GLY A 1 243 ? 11.995 -14.805 -9.897 1.00 77.12 243 GLY A C 1
ATOM 1782 O O . GLY A 1 243 ? 12.704 -14.425 -10.813 1.00 77.12 243 GLY A O 1
ATOM 1783 N N . ASN A 1 244 ? 10.663 -14.837 -9.960 1.00 85.00 244 ASN A N 1
ATOM 1784 C CA . ASN A 1 244 ? 9.909 -14.118 -10.978 1.00 85.00 244 ASN A CA 1
ATOM 1785 C C . ASN A 1 244 ? 9.522 -12.762 -10.387 1.00 85.00 244 ASN A C 1
ATOM 1787 O O . ASN A 1 244 ? 8.584 -12.684 -9.590 1.00 85.00 244 ASN A O 1
ATOM 1791 N N . ASP A 1 245 ? 10.259 -11.729 -10.768 1.00 88.75 245 ASP A N 1
ATOM 1792 C CA . ASP A 1 245 ? 10.321 -10.429 -10.112 1.00 88.75 245 ASP A CA 1
ATOM 1793 C C . ASP A 1 245 ? 9.779 -9.265 -10.977 1.00 88.75 245 ASP A C 1
ATOM 1795 O O . ASP A 1 245 ? 10.344 -8.167 -10.921 1.00 88.75 245 ASP A O 1
ATOM 1799 N N . PRO A 1 246 ? 8.716 -9.422 -11.801 1.00 93.50 246 PRO A N 1
ATOM 1800 C CA . PRO A 1 246 ? 8.184 -8.295 -12.542 1.00 93.50 246 PRO A CA 1
ATOM 1801 C C . PRO A 1 246 ? 7.560 -7.301 -11.562 1.00 93.50 246 PRO A C 1
ATOM 1803 O O . PRO A 1 246 ? 6.895 -7.665 -10.584 1.00 93.50 246 PRO A O 1
ATOM 1806 N N . MET A 1 247 ? 7.742 -6.022 -11.856 1.00 94.81 247 MET A N 1
ATOM 1807 C CA . MET A 1 247 ? 7.287 -4.926 -11.007 1.00 94.81 247 MET A CA 1
ATOM 1808 C C . MET A 1 247 ? 6.508 -3.909 -11.827 1.00 94.81 247 MET A C 1
ATOM 1810 O O . MET A 1 247 ? 6.787 -3.720 -13.005 1.00 94.81 247 MET A O 1
ATOM 1814 N N . CYS A 1 248 ? 5.542 -3.223 -11.226 1.00 96.62 248 CYS A N 1
ATOM 1815 C CA . CYS A 1 248 ? 4.858 -2.115 -11.885 1.00 96.62 248 CYS A CA 1
ATOM 1816 C C . CYS A 1 248 ? 4.771 -0.908 -10.974 1.00 96.62 248 CYS A C 1
ATOM 1818 O O . CYS A 1 248 ? 4.279 -1.024 -9.857 1.00 96.62 248 CYS A O 1
ATOM 1820 N N . LEU A 1 249 ? 5.246 0.233 -11.457 1.00 96.19 249 LEU A N 1
ATOM 1821 C CA . LEU A 1 249 ? 5.464 1.445 -10.681 1.00 96.19 249 LEU A CA 1
ATOM 1822 C C . LEU A 1 249 ? 4.630 2.593 -11.233 1.00 96.19 249 LEU A C 1
ATOM 1824 O O . LEU A 1 249 ? 4.533 2.755 -12.452 1.00 96.19 249 LEU A O 1
ATOM 1828 N N . ASN A 1 250 ? 4.078 3.421 -10.350 1.00 93.88 250 ASN A N 1
ATOM 1829 C CA . ASN A 1 250 ? 3.579 4.731 -10.754 1.00 93.88 250 ASN A CA 1
ATOM 1830 C C . ASN A 1 250 ? 4.747 5.681 -11.075 1.00 93.88 250 ASN A C 1
ATOM 1832 O O . ASN A 1 250 ? 5.895 5.411 -10.727 1.00 93.88 250 ASN A O 1
ATOM 1836 N N . GLU A 1 251 ? 4.449 6.812 -11.712 1.00 92.00 251 GLU A N 1
ATOM 1837 C CA . GLU A 1 251 ? 5.443 7.818 -12.116 1.00 92.00 251 GLU A CA 1
ATOM 1838 C C . GLU A 1 251 ? 6.399 8.228 -10.981 1.00 92.00 251 GLU A C 1
ATOM 1840 O O . GLU A 1 251 ? 7.616 8.201 -11.157 1.00 92.00 251 GLU A O 1
ATOM 1845 N N . THR A 1 252 ? 5.859 8.513 -9.793 1.00 90.25 252 THR A N 1
ATOM 1846 C CA . THR A 1 252 ? 6.631 8.899 -8.601 1.00 90.25 252 THR A CA 1
ATOM 1847 C C . THR A 1 252 ? 7.660 7.844 -8.213 1.00 90.25 252 THR A C 1
ATOM 1849 O O . THR A 1 252 ? 8.813 8.163 -7.932 1.00 90.25 252 THR A O 1
ATOM 1852 N N . TYR A 1 253 ? 7.260 6.573 -8.192 1.00 92.69 253 TYR A N 1
ATOM 1853 C CA . TYR A 1 253 ? 8.170 5.514 -7.788 1.00 92.69 253 TYR A CA 1
ATOM 1854 C C . TYR A 1 253 ? 9.102 5.079 -8.924 1.00 92.69 253 TYR A C 1
ATOM 1856 O O . TYR A 1 253 ? 10.241 4.684 -8.680 1.00 92.69 253 TYR A O 1
ATOM 1864 N N . LEU A 1 254 ? 8.671 5.208 -10.179 1.00 93.75 254 LEU A N 1
ATOM 1865 C CA . LEU A 1 254 ? 9.536 4.987 -11.332 1.00 93.75 254 LEU A CA 1
ATOM 1866 C C . LEU A 1 254 ? 10.749 5.923 -11.304 1.00 93.75 254 LEU A C 1
ATOM 1868 O O . LEU A 1 254 ? 11.847 5.475 -11.612 1.00 93.75 254 LEU A O 1
ATOM 1872 N N . GLU A 1 255 ? 10.582 7.182 -10.893 1.00 91.31 255 GLU A N 1
ATOM 1873 C CA . GLU A 1 255 ? 11.693 8.132 -10.740 1.00 91.31 255 GLU A CA 1
ATOM 1874 C C . GLU A 1 255 ? 12.745 7.631 -9.736 1.00 91.31 255 GLU A C 1
ATOM 1876 O O . GLU A 1 255 ? 13.934 7.589 -10.055 1.00 91.31 255 GLU A O 1
ATOM 1881 N N . VAL A 1 256 ? 12.308 7.183 -8.555 1.00 90.44 256 VAL A N 1
ATOM 1882 C CA . VAL A 1 256 ? 13.192 6.632 -7.509 1.00 90.44 256 VAL A CA 1
ATOM 1883 C C . VAL A 1 256 ? 13.851 5.328 -7.967 1.00 90.44 256 VAL A C 1
ATOM 1885 O O . VAL A 1 256 ? 15.028 5.082 -7.708 1.00 90.44 256 VAL A O 1
ATOM 1888 N N . PHE A 1 257 ? 13.109 4.473 -8.668 1.00 92.19 257 PHE A N 1
ATOM 1889 C CA . PHE A 1 257 ? 13.662 3.240 -9.211 1.00 92.19 257 PHE A CA 1
ATOM 1890 C C . PHE A 1 257 ? 14.722 3.523 -10.281 1.00 92.19 257 PHE A C 1
ATOM 1892 O O . PHE A 1 257 ? 15.824 2.978 -10.219 1.00 92.19 257 PHE A O 1
ATOM 1899 N N . MET A 1 258 ? 14.435 4.410 -11.233 1.00 92.56 258 MET A N 1
ATOM 1900 C CA . MET A 1 258 ? 15.381 4.769 -12.288 1.00 92.56 258 MET A CA 1
ATOM 1901 C C . MET A 1 258 ? 16.626 5.453 -11.724 1.00 92.56 258 MET A C 1
ATOM 1903 O O . MET A 1 258 ? 17.726 5.136 -12.170 1.00 92.56 258 MET A O 1
ATOM 1907 N N . SER A 1 259 ? 16.489 6.306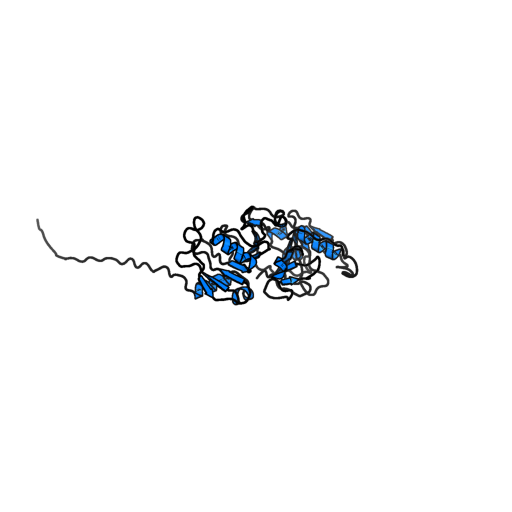 -10.704 1.00 91.06 259 SER A N 1
ATOM 1908 C CA . SER A 1 259 ? 17.640 6.942 -10.053 1.00 91.06 259 SER A CA 1
ATOM 1909 C C . SER A 1 259 ? 18.571 5.923 -9.387 1.00 91.06 259 SER A C 1
ATOM 1911 O O . SER A 1 259 ? 19.795 6.064 -9.463 1.00 91.06 259 SER A O 1
ATOM 1913 N N . SER A 1 260 ? 18.006 4.841 -8.833 1.00 89.81 260 SER A N 1
ATOM 1914 C CA . SER A 1 260 ? 18.773 3.711 -8.295 1.00 89.81 260 SER A CA 1
ATOM 1915 C C . SER A 1 260 ? 19.535 2.943 -9.384 1.00 89.81 260 SER A C 1
ATOM 1917 O O . SER A 1 260 ? 20.679 2.537 -9.169 1.00 89.81 260 SER A O 1
ATOM 1919 N N . LEU A 1 261 ? 18.950 2.787 -10.578 1.00 90.75 261 LEU A N 1
ATOM 1920 C CA . LEU A 1 261 ? 19.608 2.147 -11.721 1.00 90.75 261 LEU A CA 1
ATOM 1921 C C . LEU A 1 261 ? 20.732 3.017 -12.292 1.00 90.75 261 LEU A C 1
ATOM 1923 O O . LEU A 1 261 ? 21.774 2.492 -12.684 1.00 90.75 261 LEU A O 1
ATOM 1927 N N . THR A 1 262 ? 20.552 4.338 -12.312 1.00 92.81 262 THR A N 1
ATOM 1928 C CA . THR A 1 262 ? 21.545 5.285 -12.834 1.00 92.81 262 THR A CA 1
ATOM 1929 C C . THR A 1 262 ? 22.589 5.719 -11.809 1.00 92.81 262 THR A C 1
ATOM 1931 O O . THR A 1 262 ? 23.503 6.461 -12.171 1.00 92.81 262 THR A O 1
ATOM 1934 N N . LEU A 1 263 ? 22.491 5.252 -10.557 1.00 90.44 263 LEU A N 1
ATOM 1935 C CA . LEU A 1 263 ? 23.365 5.635 -9.440 1.00 90.44 263 LEU A CA 1
ATOM 1936 C C . LEU A 1 263 ? 23.406 7.159 -9.230 1.00 90.44 263 LEU A C 1
ATOM 1938 O O . LEU A 1 263 ? 24.462 7.752 -9.001 1.00 90.44 263 LEU A O 1
ATOM 1942 N N . THR A 1 264 ? 22.247 7.804 -9.352 1.00 88.00 264 THR A N 1
ATOM 1943 C CA . THR A 1 264 ? 22.082 9.254 -9.189 1.00 88.00 264 THR A CA 1
ATOM 1944 C C . THR A 1 264 ? 21.195 9.569 -7.996 1.00 88.00 264 THR A C 1
ATOM 1946 O O . THR A 1 264 ? 20.227 8.857 -7.746 1.00 88.00 264 THR A O 1
ATOM 1949 N N . ASP A 1 265 ? 21.450 10.692 -7.329 1.00 78.75 265 ASP A N 1
ATOM 1950 C CA . ASP A 1 265 ? 20.538 11.203 -6.309 1.00 78.75 265 ASP A CA 1
ATOM 1951 C C . ASP A 1 265 ? 19.263 11.748 -6.968 1.00 78.75 265 ASP A C 1
ATOM 1953 O O . ASP A 1 265 ? 19.309 12.726 -7.716 1.00 78.75 265 ASP A O 1
ATOM 1957 N N . ALA A 1 266 ? 18.117 11.145 -6.662 1.00 64.31 266 ALA A N 1
ATOM 1958 C CA . ALA A 1 266 ? 16.812 11.745 -6.918 1.00 64.31 266 ALA A CA 1
ATOM 1959 C C . ALA A 1 266 ? 15.843 11.345 -5.798 1.00 64.31 266 ALA A C 1
ATOM 1961 O O . ALA A 1 266 ? 15.345 10.218 -5.800 1.00 64.31 266 ALA A O 1
ATOM 1962 N N . PRO A 1 267 ? 15.577 12.224 -4.820 1.00 64.88 267 PRO A N 1
ATOM 1963 C CA . PRO A 1 267 ? 14.473 12.010 -3.909 1.00 64.88 267 PRO A CA 1
ATOM 1964 C C . PRO A 1 267 ? 13.200 12.543 -4.563 1.00 64.88 267 PRO A C 1
ATOM 1966 O O . PRO A 1 267 ? 13.056 13.749 -4.775 1.00 64.88 267 PRO A O 1
ATOM 1969 N N . SER A 1 268 ? 12.251 11.652 -4.842 1.00 65.06 268 SER A N 1
ATOM 1970 C CA . SER A 1 268 ? 10.877 12.106 -5.002 1.00 65.06 268 SER A CA 1
ATOM 1971 C C . SER A 1 268 ? 10.376 12.603 -3.646 1.00 65.06 268 SER A C 1
ATOM 1973 O O . SER A 1 268 ? 10.626 11.981 -2.613 1.00 65.06 268 SER A O 1
ATOM 1975 N N . THR A 1 269 ? 9.674 13.732 -3.626 1.00 69.69 269 THR A N 1
ATOM 1976 C CA . THR A 1 269 ? 9.005 14.223 -2.413 1.00 69.69 269 THR A CA 1
ATOM 1977 C C . THR A 1 269 ? 7.592 13.664 -2.275 1.00 69.69 269 THR A C 1
ATOM 1979 O O . THR A 1 269 ? 6.902 14.041 -1.339 1.00 69.69 269 THR A O 1
ATOM 1982 N N . GLY A 1 270 ? 7.147 12.820 -3.213 1.00 79.12 270 GLY A N 1
ATOM 1983 C CA . GLY A 1 270 ? 5.794 12.275 -3.275 1.00 79.12 270 GLY A CA 1
ATOM 1984 C C . GLY A 1 270 ? 5.657 10.879 -2.663 1.00 79.12 270 GLY A C 1
ATOM 1985 O O . GLY A 1 270 ? 6.647 10.184 -2.440 1.00 79.12 270 GLY A O 1
ATOM 1986 N N . ILE A 1 271 ? 4.414 10.437 -2.448 1.00 86.31 271 ILE A N 1
ATOM 1987 C CA . ILE A 1 271 ? 4.114 9.034 -2.129 1.00 86.31 271 ILE A CA 1
ATOM 1988 C C . ILE A 1 271 ? 4.064 8.253 -3.445 1.00 86.31 271 ILE A C 1
ATOM 1990 O O . ILE A 1 271 ? 3.284 8.580 -4.342 1.00 86.31 271 ILE A O 1
ATOM 1994 N N . GLY A 1 272 ? 4.903 7.227 -3.568 1.00 90.75 272 GLY A N 1
ATOM 1995 C CA . GLY A 1 272 ? 4.964 6.349 -4.736 1.00 90.75 272 GLY A CA 1
ATOM 1996 C C . GLY A 1 272 ? 4.365 4.975 -4.450 1.00 90.75 272 GLY A C 1
ATOM 1997 O O . GLY A 1 272 ? 4.452 4.479 -3.329 1.00 90.75 272 GLY A O 1
ATOM 1998 N N . PHE A 1 273 ? 3.790 4.341 -5.471 1.00 92.75 273 PHE A N 1
ATOM 1999 C CA . PHE A 1 273 ? 3.239 2.987 -5.375 1.00 92.75 273 PHE A CA 1
ATOM 2000 C C . PHE A 1 273 ? 3.856 2.065 -6.409 1.00 92.75 273 PHE A C 1
ATOM 2002 O O . PHE A 1 273 ? 4.045 2.433 -7.569 1.00 92.75 273 PHE A O 1
ATOM 2009 N N . GLY A 1 274 ? 4.146 0.849 -5.965 1.00 94.00 274 GLY A N 1
ATOM 2010 C CA . GLY A 1 274 ? 4.638 -0.240 -6.781 1.00 94.00 274 GLY A CA 1
ATOM 2011 C C . GLY A 1 274 ? 3.910 -1.536 -6.453 1.00 94.00 274 GLY A C 1
ATOM 2012 O O . GLY A 1 274 ? 3.537 -1.771 -5.305 1.00 94.00 274 GLY A O 1
ATOM 2013 N N . TYR A 1 275 ? 3.730 -2.392 -7.451 1.00 94.00 275 TYR A N 1
ATOM 2014 C CA . TYR A 1 275 ? 3.218 -3.749 -7.286 1.00 94.00 275 TYR A CA 1
ATOM 2015 C C . TYR A 1 275 ? 4.272 -4.769 -7.720 1.00 94.00 275 TYR A C 1
ATOM 2017 O O . TYR A 1 275 ? 4.910 -4.583 -8.756 1.00 94.00 275 TYR A O 1
ATOM 2025 N N . MET A 1 276 ? 4.405 -5.853 -6.954 1.00 92.94 276 MET A N 1
ATOM 2026 C CA . MET A 1 276 ? 5.150 -7.066 -7.311 1.00 92.94 276 MET A CA 1
ATOM 2027 C C . MET A 1 276 ? 4.280 -8.287 -6.996 1.00 92.94 276 MET A C 1
ATOM 2029 O O . MET A 1 276 ? 4.491 -9.014 -6.022 1.00 92.94 276 MET A O 1
ATOM 2033 N N . LEU A 1 277 ? 3.221 -8.489 -7.786 1.00 91.25 277 LEU A N 1
ATOM 2034 C CA . LEU A 1 277 ? 2.194 -9.500 -7.490 1.00 91.25 277 LEU A CA 1
ATOM 2035 C C . LEU A 1 277 ? 2.593 -10.943 -7.809 1.00 91.25 277 LEU A C 1
ATOM 2037 O O . LEU A 1 277 ? 1.907 -11.862 -7.367 1.00 91.25 277 LEU A O 1
ATOM 2041 N N . GLN A 1 278 ? 3.696 -11.154 -8.528 1.00 87.62 278 GLN A N 1
ATOM 2042 C CA . GLN A 1 278 ? 4.336 -12.470 -8.634 1.00 87.62 278 GLN A CA 1
ATOM 2043 C C . GLN A 1 278 ? 5.219 -12.780 -7.409 1.00 87.62 278 GLN A C 1
ATOM 2045 O O . GLN A 1 278 ? 5.642 -13.921 -7.227 1.00 87.62 278 GLN A O 1
ATOM 2050 N N . GLY A 1 279 ? 5.438 -11.789 -6.534 1.00 84.44 279 GLY A N 1
ATOM 2051 C CA . GLY A 1 279 ? 6.392 -11.853 -5.436 1.00 84.44 279 GLY A CA 1
ATOM 2052 C C . GLY A 1 279 ? 7.814 -11.600 -5.923 1.00 84.44 279 GLY A C 1
ATOM 2053 O O . GLY A 1 279 ? 8.036 -10.786 -6.816 1.00 84.44 279 GLY A O 1
ATOM 2054 N N . GLY A 1 280 ? 8.768 -12.289 -5.303 1.00 80.94 280 GLY A N 1
ATOM 2055 C CA . GLY A 1 280 ? 10.157 -12.266 -5.720 1.00 80.94 280 GLY A CA 1
ATOM 2056 C C . GLY A 1 280 ? 10.984 -11.136 -5.105 1.00 80.94 280 GLY A C 1
ATOM 2057 O O . GLY A 1 280 ? 10.844 -10.800 -3.925 1.00 80.94 280 GLY A O 1
ATOM 2058 N N . GLY A 1 281 ? 11.908 -10.597 -5.888 1.00 71.06 281 GLY A N 1
ATOM 2059 C CA . GLY A 1 281 ? 12.908 -9.622 -5.478 1.00 71.06 281 GLY A CA 1
ATOM 2060 C C . GLY A 1 281 ? 14.110 -10.261 -4.770 1.00 71.06 281 GLY A C 1
ATOM 2061 O O . GLY A 1 281 ? 14.166 -11.477 -4.561 1.00 71.06 281 GLY A O 1
ATOM 2062 N N . PRO A 1 282 ? 15.091 -9.449 -4.333 1.00 61.28 282 PRO A N 1
ATOM 2063 C CA . PRO A 1 282 ? 16.372 -9.939 -3.809 1.00 61.28 282 PRO A CA 1
ATOM 2064 C C . PRO A 1 282 ? 16.251 -10.815 -2.551 1.00 61.28 282 PRO A C 1
ATOM 2066 O O . PRO A 1 282 ? 17.189 -11.534 -2.213 1.00 61.28 282 PRO A O 1
ATOM 2069 N N . VAL A 1 283 ? 15.109 -10.766 -1.860 1.00 63.12 283 VAL A N 1
ATOM 2070 C CA . VAL A 1 283 ? 14.828 -11.541 -0.643 1.00 63.12 283 VAL A CA 1
ATOM 2071 C C . VAL A 1 283 ? 13.749 -12.618 -0.837 1.00 63.12 283 VAL A C 1
ATOM 2073 O O . VAL A 1 283 ? 13.408 -13.298 0.129 1.00 63.12 283 VAL A O 1
ATOM 2076 N N . GLY A 1 284 ? 13.226 -12.806 -2.057 1.00 72.56 284 GLY A N 1
ATOM 2077 C CA . GLY A 1 284 ? 12.212 -13.824 -2.358 1.00 72.56 284 GLY A CA 1
ATOM 2078 C C . GLY A 1 284 ? 10.893 -13.612 -1.608 1.00 72.56 284 GLY A C 1
ATOM 2079 O O . GLY A 1 284 ? 10.379 -14.534 -0.974 1.00 72.56 284 GLY A O 1
ATOM 2080 N N . SER A 1 285 ? 10.364 -12.389 -1.640 1.00 79.81 285 SER A N 1
ATOM 2081 C CA . SER A 1 285 ? 9.142 -12.003 -0.934 1.00 79.81 285 SER A CA 1
ATOM 2082 C C . SER A 1 285 ? 7.881 -12.618 -1.561 1.00 79.81 285 SER A C 1
ATOM 2084 O O . SER A 1 285 ? 7.830 -12.838 -2.770 1.00 79.81 285 SER A O 1
ATOM 2086 N N . PRO A 1 286 ? 6.817 -12.873 -0.778 1.00 85.19 286 PRO A N 1
ATOM 2087 C CA . PRO A 1 286 ? 5.496 -13.170 -1.337 1.00 85.19 286 PRO A CA 1
ATOM 2088 C C . PRO A 1 286 ? 4.928 -11.943 -2.085 1.00 85.19 286 PRO A C 1
ATOM 2090 O O . PRO A 1 286 ? 5.518 -10.862 -2.007 1.00 85.19 286 PRO A O 1
ATOM 2093 N N . PRO A 1 287 ? 3.791 -12.071 -2.798 1.00 88.06 287 PRO A N 1
ATOM 2094 C CA . PRO A 1 287 ? 3.132 -10.944 -3.454 1.00 88.06 287 PRO A CA 1
ATOM 2095 C C . PRO A 1 287 ? 2.937 -9.752 -2.515 1.00 88.06 287 PRO A C 1
ATOM 2097 O O . PRO A 1 287 ? 2.331 -9.871 -1.445 1.00 88.06 287 PRO A O 1
ATOM 2100 N N . HIS A 1 288 ? 3.452 -8.598 -2.919 1.00 89.75 288 HIS A N 1
ATOM 2101 C CA . HIS A 1 288 ? 3.458 -7.403 -2.087 1.00 89.75 288 HIS A CA 1
ATOM 2102 C C . HIS A 1 288 ? 3.280 -6.142 -2.927 1.00 89.75 288 HIS A C 1
ATOM 2104 O O . HIS A 1 288 ? 3.481 -6.119 -4.146 1.00 89.75 288 HIS A O 1
ATOM 2110 N N . MET A 1 289 ? 2.877 -5.087 -2.238 1.00 91.50 289 MET A N 1
ATOM 2111 C CA . MET A 1 289 ? 2.981 -3.722 -2.707 1.00 91.50 289 MET A CA 1
ATOM 2112 C C . MET A 1 289 ? 4.204 -3.076 -2.080 1.00 91.50 289 MET A C 1
ATOM 2114 O O . MET A 1 289 ? 4.598 -3.392 -0.958 1.00 91.50 289 MET A O 1
ATOM 2118 N N . MET A 1 290 ? 4.776 -2.142 -2.811 1.00 92.25 290 MET A N 1
ATOM 2119 C CA . MET A 1 290 ? 5.853 -1.296 -2.349 1.00 92.25 290 MET A CA 1
ATOM 2120 C C . MET A 1 290 ? 5.302 0.128 -2.253 1.00 92.25 290 MET A C 1
ATOM 2122 O O . MET A 1 290 ? 4.763 0.656 -3.229 1.00 92.25 290 MET A O 1
ATOM 2126 N N . VAL A 1 291 ? 5.399 0.738 -1.078 1.00 90.75 291 VAL A N 1
ATOM 2127 C CA . VAL A 1 291 ? 4.939 2.110 -0.836 1.00 90.75 291 VAL A CA 1
ATOM 2128 C C . VAL A 1 291 ? 6.159 2.967 -0.548 1.00 90.75 291 VAL A C 1
ATOM 2130 O O . VAL A 1 291 ? 6.766 2.873 0.521 1.00 90.75 291 VAL A O 1
ATOM 2133 N N . PHE A 1 292 ? 6.541 3.783 -1.523 1.00 89.06 292 PHE A N 1
ATOM 2134 C CA . PHE A 1 292 ? 7.601 4.761 -1.348 1.00 89.06 292 PHE A CA 1
ATOM 2135 C C . PHE A 1 292 ? 7.058 5.949 -0.558 1.00 89.06 292 PHE A C 1
ATOM 2137 O O . PHE A 1 292 ? 6.044 6.547 -0.925 1.00 89.06 292 PHE A O 1
ATOM 2144 N N . VAL A 1 293 ? 7.756 6.289 0.520 1.00 81.12 293 VAL A N 1
ATOM 2145 C CA . VAL A 1 293 ? 7.472 7.451 1.355 1.00 81.12 293 VAL A CA 1
ATOM 2146 C C . VAL A 1 293 ? 8.790 8.203 1.550 1.00 81.12 293 VAL A C 1
ATOM 2148 O O . VAL A 1 293 ? 9.780 7.564 1.912 1.00 81.12 293 VAL A O 1
ATOM 2151 N N . PRO A 1 294 ? 8.825 9.535 1.363 1.00 73.31 294 PRO A N 1
ATOM 2152 C CA . PRO A 1 294 ? 10.042 10.317 1.563 1.00 73.31 294 PRO A CA 1
ATOM 2153 C C . PRO A 1 294 ? 10.643 10.124 2.963 1.00 73.31 294 PRO A C 1
ATOM 2155 O O . PRO A 1 294 ? 9.915 10.096 3.955 1.00 73.31 294 PRO A O 1
ATOM 2158 N N . GLU A 1 295 ? 11.976 10.058 3.057 1.00 65.38 295 GLU A N 1
ATOM 2159 C CA . GLU A 1 295 ? 12.715 9.776 4.304 1.00 65.38 295 GLU A CA 1
ATOM 2160 C C . GLU A 1 295 ? 12.402 10.735 5.460 1.00 65.38 295 GLU A C 1
ATOM 2162 O O . GLU A 1 295 ? 12.475 10.350 6.624 1.00 65.38 295 GLU A O 1
ATOM 2167 N N . SER A 1 296 ? 12.032 11.984 5.163 1.00 62.66 296 SER A N 1
ATOM 2168 C CA . SER A 1 296 ? 11.670 12.976 6.182 1.00 62.66 296 SER A CA 1
ATOM 2169 C C . SER A 1 296 ? 10.348 12.671 6.889 1.00 62.66 296 SER A C 1
ATOM 2171 O O . SER A 1 296 ? 9.923 13.445 7.746 1.00 62.66 296 SER A O 1
ATOM 2173 N N . ASN A 1 297 ? 9.656 11.598 6.508 1.00 67.12 297 ASN A N 1
ATOM 2174 C CA . ASN A 1 297 ? 8.400 11.225 7.118 1.00 67.12 297 ASN A CA 1
ATOM 2175 C C . ASN A 1 297 ? 8.637 10.466 8.428 1.00 67.12 297 ASN A C 1
ATOM 2177 O O . ASN A 1 297 ? 9.023 9.296 8.433 1.00 67.12 297 ASN A O 1
ATOM 2181 N N . GLU A 1 298 ? 8.337 11.128 9.546 1.00 65.94 298 GLU A N 1
ATOM 2182 C CA . GLU A 1 298 ? 8.465 10.565 10.894 1.00 65.94 298 GLU A CA 1
ATOM 2183 C C . GLU A 1 298 ? 7.673 9.262 11.078 1.00 65.94 298 GLU A C 1
ATOM 2185 O O . GLU A 1 298 ? 7.990 8.480 11.962 1.00 65.94 298 GLU A O 1
ATOM 2190 N N . SER A 1 299 ? 6.688 8.963 10.227 1.00 65.44 299 SER A N 1
ATOM 2191 C CA . SER A 1 299 ? 5.889 7.728 10.326 1.00 65.44 299 SER A CA 1
ATOM 2192 C C . SER A 1 299 ? 6.647 6.456 9.993 1.00 65.44 299 SER A C 1
ATOM 2194 O O . SER A 1 299 ? 6.201 5.369 10.353 1.00 65.44 299 SER A O 1
ATOM 2196 N N . LEU A 1 300 ? 7.809 6.566 9.350 1.00 70.19 300 LEU A N 1
ATOM 2197 C CA . LEU A 1 300 ? 8.651 5.405 9.082 1.00 70.19 300 LEU A CA 1
ATOM 2198 C C . LEU A 1 300 ? 9.221 4.811 10.381 1.00 70.19 300 LEU A C 1
ATOM 2200 O O . LEU A 1 300 ? 9.488 3.617 10.430 1.00 70.19 300 LEU A O 1
ATOM 2204 N N . VAL A 1 301 ? 9.281 5.571 11.483 1.00 69.12 301 VAL A N 1
ATOM 2205 C CA . VAL A 1 301 ? 9.722 5.035 12.788 1.00 69.12 301 VAL A CA 1
ATOM 2206 C C . VAL A 1 301 ? 8.787 3.966 13.362 1.00 69.12 301 VAL A C 1
ATOM 2208 O O . VAL A 1 301 ? 9.196 3.222 14.251 1.00 69.12 301 VAL A O 1
ATOM 2211 N N . ALA A 1 302 ? 7.546 3.876 12.870 1.00 72.44 302 ALA A N 1
ATOM 2212 C CA . ALA A 1 302 ? 6.578 2.870 13.301 1.00 72.44 302 ALA A CA 1
ATOM 2213 C C . ALA A 1 302 ? 6.845 1.478 12.698 1.00 72.44 302 ALA A C 1
ATOM 2215 O O . ALA A 1 302 ? 6.235 0.499 13.129 1.00 72.44 302 ALA A O 1
ATOM 2216 N N . PHE A 1 303 ? 7.741 1.372 11.711 1.00 82.75 303 PHE A N 1
ATOM 2217 C CA . PHE A 1 303 ? 7.999 0.135 10.979 1.00 82.75 303 PHE A CA 1
ATOM 2218 C C . PHE A 1 303 ? 9.414 -0.387 11.231 1.00 82.75 303 PHE A C 1
ATOM 2220 O O . PHE A 1 303 ? 10.394 0.356 11.229 1.00 82.75 303 PHE A O 1
ATOM 2227 N N . GLY A 1 304 ? 9.521 -1.700 11.438 1.00 87.00 304 GLY A N 1
ATOM 2228 C CA . GLY A 1 304 ? 10.810 -2.383 11.523 1.00 87.00 304 GLY A CA 1
ATOM 2229 C C . GLY A 1 304 ? 11.459 -2.554 10.149 1.00 87.00 304 GLY A C 1
ATOM 2230 O O . GLY A 1 304 ? 10.820 -2.362 9.120 1.00 87.00 304 GLY A O 1
ATOM 2231 N N . THR A 1 305 ? 12.727 -2.960 10.124 1.00 89.19 305 THR A N 1
ATOM 2232 C CA . THR A 1 305 ? 13.477 -3.262 8.887 1.00 89.19 305 THR A CA 1
ATOM 2233 C C . THR A 1 305 ? 13.584 -4.761 8.599 1.00 89.19 305 THR A C 1
ATOM 2235 O O . THR A 1 305 ? 14.079 -5.168 7.549 1.00 89.19 305 THR A O 1
ATOM 2238 N N . GLU A 1 306 ? 13.134 -5.600 9.534 1.00 87.44 306 GLU A N 1
ATOM 2239 C CA . GLU A 1 306 ? 13.165 -7.052 9.394 1.00 87.44 306 GLU A CA 1
ATOM 2240 C C . GLU A 1 306 ? 12.004 -7.527 8.505 1.00 87.44 306 GLU A C 1
ATOM 2242 O O . GLU A 1 306 ? 10.849 -7.218 8.807 1.00 87.44 306 GLU A O 1
ATOM 2247 N N . PRO A 1 307 ? 12.276 -8.301 7.433 1.00 87.19 307 PRO A N 1
ATOM 2248 C CA . PRO A 1 307 ? 11.222 -8.886 6.620 1.00 87.19 307 PRO A CA 1
ATOM 2249 C C . PRO A 1 307 ? 10.302 -9.774 7.450 1.00 87.19 307 PRO A C 1
ATOM 2251 O O . PRO A 1 307 ? 10.753 -10.626 8.220 1.00 87.19 307 PRO A O 1
ATOM 2254 N N . GLY A 1 308 ? 9.000 -9.615 7.251 1.00 82.62 308 GLY A N 1
ATOM 2255 C CA . GLY A 1 308 ? 8.008 -10.335 8.023 1.00 82.62 308 GLY A CA 1
ATOM 2256 C C . GLY A 1 308 ? 6.603 -10.144 7.475 1.00 82.62 308 GLY A C 1
ATOM 2257 O O . GLY A 1 308 ? 6.418 -9.631 6.374 1.00 82.62 308 GLY A O 1
ATOM 2258 N N . PRO A 1 309 ? 5.590 -10.588 8.227 1.00 78.25 309 PRO A N 1
ATOM 2259 C CA . PRO A 1 309 ? 4.210 -10.463 7.789 1.00 78.25 309 PRO A CA 1
ATOM 2260 C C . PRO A 1 309 ? 3.600 -9.079 8.060 1.00 78.25 309 PRO A C 1
ATOM 2262 O O . PRO A 1 309 ? 2.525 -8.772 7.553 1.00 78.25 309 PRO A O 1
ATOM 2265 N N . PHE A 1 310 ? 4.266 -8.261 8.875 1.00 84.50 310 PHE A N 1
ATOM 2266 C CA . PHE A 1 310 ? 3.925 -6.859 9.111 1.00 84.50 310 PHE A CA 1
ATOM 2267 C C . PHE A 1 310 ? 4.606 -5.989 8.067 1.00 84.50 310 PHE A C 1
ATOM 2269 O O . PHE A 1 310 ? 5.698 -6.367 7.651 1.00 84.50 310 PHE A O 1
ATOM 2276 N N . PRO A 1 311 ? 4.048 -4.821 7.698 1.00 88.06 311 PRO A N 1
ATOM 2277 C CA . PRO A 1 311 ? 4.771 -3.883 6.860 1.00 88.06 311 PRO A CA 1
ATOM 2278 C C . PRO A 1 311 ? 6.155 -3.570 7.431 1.00 88.06 311 PRO A C 1
ATOM 2280 O O . PRO A 1 311 ? 6.294 -3.323 8.631 1.00 88.06 311 PRO A O 1
ATOM 2283 N N . TRP A 1 312 ? 7.173 -3.603 6.576 1.00 88.56 312 TRP A N 1
ATOM 2284 C CA . TRP A 1 312 ? 8.559 -3.367 6.975 1.00 88.56 312 TRP A CA 1
ATOM 2285 C C . TRP A 1 312 ? 9.263 -2.459 5.980 1.00 88.56 312 TRP A C 1
ATOM 2287 O O . TRP A 1 312 ? 8.865 -2.348 4.822 1.00 88.56 312 TRP A O 1
ATOM 2297 N N . ILE A 1 313 ? 10.330 -1.815 6.429 1.00 89.31 313 ILE A N 1
ATOM 2298 C CA . ILE A 1 313 ? 11.156 -0.945 5.607 1.00 89.31 313 ILE A CA 1
ATOM 2299 C C . ILE A 1 313 ? 12.216 -1.781 4.897 1.00 89.31 313 ILE A C 1
ATOM 2301 O O . ILE A 1 313 ? 13.060 -2.413 5.537 1.00 89.31 313 ILE A O 1
ATOM 2305 N N . MET A 1 314 ? 12.211 -1.741 3.567 1.00 88.56 314 MET A N 1
ATOM 2306 C CA . MET A 1 314 ? 13.305 -2.238 2.739 1.00 88.56 314 MET A CA 1
ATOM 2307 C C . MET A 1 314 ? 14.255 -1.092 2.379 1.00 88.56 314 MET A C 1
ATOM 2309 O O . MET A 1 314 ? 13.823 0.036 2.151 1.00 88.56 314 MET A O 1
ATOM 2313 N N . PHE A 1 315 ? 15.557 -1.401 2.340 1.00 86.19 315 PHE A N 1
ATOM 2314 C CA . PHE A 1 315 ? 16.639 -0.441 2.079 1.00 86.19 315 PHE A CA 1
ATOM 2315 C C . PHE A 1 315 ? 16.592 0.787 2.998 1.00 86.19 315 PHE A C 1
ATOM 2317 O O . PHE A 1 315 ? 16.694 1.925 2.542 1.00 86.19 315 PHE A O 1
ATOM 2324 N N . ALA A 1 316 ? 16.415 0.542 4.298 1.00 86.12 316 ALA A N 1
ATOM 2325 C CA . ALA A 1 316 ? 16.390 1.593 5.304 1.00 86.12 316 ALA A CA 1
ATOM 2326 C C . ALA A 1 316 ? 17.631 2.493 5.227 1.00 86.12 316 ALA A C 1
ATOM 2328 O O . ALA A 1 316 ? 18.730 2.002 4.958 1.00 86.12 316 ALA A O 1
ATOM 2329 N N . GLU A 1 317 ? 17.441 3.787 5.494 1.00 80.62 317 GLU A N 1
ATOM 2330 C CA . GLU A 1 317 ? 18.506 4.803 5.453 1.00 80.62 317 GLU A CA 1
ATOM 2331 C C . GLU A 1 317 ? 19.147 4.967 4.058 1.00 80.62 317 GLU A C 1
ATOM 2333 O O . GLU A 1 317 ? 20.325 5.313 3.935 1.00 80.62 317 GLU A O 1
ATOM 2338 N N . THR A 1 318 ? 18.378 4.704 2.994 1.00 81.81 318 THR A N 1
ATOM 2339 C CA . THR A 1 318 ? 18.794 4.946 1.607 1.00 81.81 318 THR A CA 1
ATOM 2340 C C . THR A 1 318 ? 17.717 5.698 0.819 1.00 81.81 318 THR A C 1
ATOM 2342 O O . THR A 1 318 ? 16.529 5.502 1.084 1.00 81.81 318 THR A O 1
ATOM 2345 N N . PRO A 1 319 ? 18.085 6.426 -0.255 1.00 80.75 319 PRO A N 1
ATOM 2346 C CA . PRO A 1 319 ? 17.114 7.119 -1.107 1.00 80.75 319 PRO A CA 1
ATOM 2347 C C . PRO A 1 319 ? 16.050 6.215 -1.752 1.00 80.75 319 PRO A C 1
ATOM 2349 O O . PRO A 1 319 ? 15.026 6.709 -2.213 1.00 80.75 319 PRO A O 1
ATOM 2352 N N . SER A 1 320 ? 16.281 4.899 -1.802 1.00 81.25 320 SER A N 1
ATOM 2353 C CA . SER A 1 320 ? 15.339 3.903 -2.330 1.00 81.25 320 SER A CA 1
ATOM 2354 C C . SER A 1 320 ? 14.500 3.231 -1.239 1.00 81.25 320 SER A C 1
ATOM 2356 O O . SER A 1 320 ? 13.853 2.216 -1.506 1.00 81.25 320 SER A O 1
ATOM 2358 N N . GLN A 1 321 ? 14.514 3.766 -0.018 1.00 87.31 321 GLN A N 1
ATOM 2359 C CA . GLN A 1 321 ? 13.724 3.276 1.100 1.00 87.31 321 GLN A CA 1
ATOM 2360 C C . GLN A 1 321 ? 12.237 3.208 0.744 1.00 87.31 321 GLN A C 1
ATOM 2362 O O . GLN A 1 321 ? 11.645 4.180 0.280 1.00 87.31 321 GLN A O 1
ATOM 2367 N N . HIS A 1 322 ? 11.611 2.069 1.009 1.00 89.00 322 HIS A N 1
ATOM 2368 C CA . HIS A 1 322 ? 10.179 1.889 0.796 1.00 89.00 322 HIS A CA 1
ATOM 2369 C C . HIS A 1 322 ? 9.604 0.876 1.777 1.00 89.00 322 HIS A C 1
ATOM 2371 O O . HIS A 1 322 ? 10.310 0.011 2.300 1.00 89.00 322 HIS A O 1
ATOM 2377 N N . LEU A 1 323 ? 8.303 0.989 2.021 1.00 90.06 323 LEU A N 1
ATOM 2378 C CA . LEU A 1 323 ? 7.562 0.019 2.806 1.00 90.06 323 LEU A CA 1
ATOM 2379 C C . LEU A 1 323 ? 7.155 -1.153 1.929 1.00 90.06 323 LEU A C 1
ATOM 2381 O O . LEU A 1 323 ? 6.550 -0.981 0.873 1.00 90.06 323 LEU A O 1
ATOM 2385 N N . MET A 1 324 ? 7.446 -2.344 2.413 1.00 90.38 324 MET A N 1
ATOM 2386 C CA . MET A 1 324 ? 6.971 -3.598 1.865 1.00 90.38 324 MET A CA 1
ATOM 2387 C C . MET A 1 324 ? 5.664 -3.938 2.561 1.00 90.38 324 MET A C 1
ATOM 2389 O O . MET A 1 324 ? 5.634 -4.116 3.777 1.00 90.38 324 MET A O 1
ATOM 2393 N N . VAL A 1 325 ? 4.578 -4.006 1.804 1.00 89.12 325 VAL A N 1
ATOM 2394 C CA . VAL A 1 325 ? 3.232 -4.230 2.328 1.00 89.12 325 VAL A CA 1
ATOM 2395 C C . VAL A 1 325 ? 2.676 -5.485 1.680 1.00 89.12 325 VAL A C 1
ATOM 2397 O O . VAL A 1 325 ? 2.429 -5.510 0.475 1.00 89.12 325 VAL A O 1
ATOM 2400 N N . LEU A 1 326 ? 2.509 -6.553 2.458 1.00 86.00 326 LEU A N 1
ATOM 2401 C CA . LEU A 1 326 ? 2.014 -7.810 1.907 1.00 86.00 326 LEU A CA 1
ATOM 2402 C C . LEU A 1 326 ? 0.597 -7.636 1.371 1.00 86.00 326 LEU A C 1
ATOM 2404 O O . LEU A 1 326 ? -0.264 -7.047 2.022 1.00 86.00 326 LEU A O 1
ATOM 2408 N N . ALA A 1 327 ? 0.352 -8.172 0.177 1.00 79.62 327 ALA A N 1
ATOM 2409 C CA . ALA A 1 327 ? -0.969 -8.082 -0.422 1.00 79.62 327 ALA A CA 1
ATOM 2410 C C . ALA A 1 327 ? -1.990 -8.969 0.315 1.00 79.62 327 ALA A C 1
ATOM 2412 O O . ALA A 1 327 ? -3.188 -8.709 0.201 1.00 79.62 327 ALA A O 1
ATOM 2413 N N . ARG A 1 328 ? -1.537 -10.030 1.011 1.00 70.94 328 ARG A N 1
ATOM 2414 C CA . ARG A 1 328 ? -2.348 -11.031 1.732 1.00 70.94 328 ARG A CA 1
ATOM 2415 C C . ARG A 1 328 ? -1.561 -11.735 2.831 1.00 70.94 328 ARG A C 1
ATOM 2417 O O . ARG A 1 328 ? -0.335 -11.899 2.646 1.00 70.94 328 ARG A O 1
#

Radius of gyration: 25.87 Å; chains: 1; bounding box: 120×47×49 Å